Protein AF-A0A7T1T6J1-F1 (afdb_monomer)

Mean predicted aligned error: 9.93 Å

Organism: NCBI:txid2710756

Secondary structure (DSSP, 8-state):
------TT-STT--HHHHHHHHHHHHT-BHHHH---PPPGGGTTTS-GGGTTB---HHHHHHHHHHH----SS-S-HHHHHHHHHS-SSHHHHHHHHHHTHHHHHHHHHHHS----BTB-HHHHHHHHHHHHHHHTT-HHHHHHHHHHHHHHHHHHHTT--TT-THHHHHHHHHTTS--SS-GGGHHHHTTTTHHHHT----GGGTPPPPSS--HHHHHHT--TTTS-HHHHHHHHHHHHHHHHHHHHHHHHHHHHHHHHTT-TTTS-----------PPP-

Structure (mmCIF, N/CA/C/O backbone):
data_AF-A0A7T1T6J1-F1
#
_entry.id   AF-A0A7T1T6J1-F1
#
loop_
_atom_site.group_PDB
_atom_site.id
_atom_site.type_symbol
_atom_site.label_atom_id
_atom_site.label_alt_id
_atom_site.label_comp_id
_atom_site.label_asym_id
_atom_site.label_entity_id
_atom_site.label_seq_id
_atom_site.pdbx_PDB_ins_code
_atom_site.Cartn_x
_atom_site.Cartn_y
_atom_site.Cartn_z
_atom_site.occupancy
_atom_site.B_iso_or_equiv
_atom_site.auth_seq_id
_atom_site.auth_comp_id
_atom_site.auth_asym_id
_atom_site.auth_atom_id
_atom_site.pdbx_PDB_model_num
ATOM 1 N N . MET A 1 1 ? -17.433 10.218 6.967 1.00 23.78 1 MET A N 1
ATOM 2 C CA . MET A 1 1 ? -17.708 10.576 8.377 1.00 23.78 1 MET A CA 1
ATOM 3 C C . MET A 1 1 ? -16.711 9.848 9.265 1.00 23.78 1 MET A C 1
ATOM 5 O O . MET A 1 1 ? -16.940 8.699 9.617 1.00 23.78 1 MET A O 1
ATOM 9 N N . THR A 1 2 ? -15.601 10.503 9.595 1.00 25.73 2 THR A N 1
ATOM 10 C CA . THR A 1 2 ? -14.649 10.031 10.608 1.00 25.73 2 THR A CA 1
ATOM 11 C C . THR A 1 2 ? -14.775 11.015 11.759 1.00 25.73 2 THR A C 1
ATOM 13 O O . THR A 1 2 ? -14.360 12.165 11.643 1.00 25.73 2 THR A O 1
ATOM 16 N N . HIS A 1 3 ? -15.479 10.625 12.820 1.00 28.86 3 HIS A N 1
ATOM 17 C CA . HIS A 1 3 ? -15.593 11.459 14.010 1.00 28.86 3 HIS A CA 1
ATOM 18 C C . HIS A 1 3 ? -14.225 11.495 14.691 1.00 28.86 3 HIS A C 1
ATOM 20 O O . HIS A 1 3 ? -13.821 10.520 15.315 1.00 28.86 3 HIS A O 1
ATOM 26 N N . LEU A 1 4 ? -13.512 12.612 14.548 1.00 34.88 4 LEU A N 1
ATOM 27 C CA . LEU A 1 4 ? -12.306 12.899 15.316 1.00 34.88 4 LEU A CA 1
ATOM 28 C C . LEU A 1 4 ? -12.726 13.165 16.762 1.00 34.88 4 LEU A C 1
ATOM 30 O O . LEU A 1 4 ? -13.200 14.251 17.099 1.00 34.88 4 LEU A O 1
ATOM 34 N N . ILE A 1 5 ? -12.603 12.147 17.612 1.00 35.69 5 ILE A N 1
ATOM 35 C CA . ILE A 1 5 ? -12.751 12.315 19.053 1.00 35.69 5 ILE A CA 1
ATOM 36 C C . ILE A 1 5 ? -11.485 13.036 19.542 1.00 35.69 5 ILE A C 1
ATOM 38 O O . ILE A 1 5 ? -10.377 12.570 19.271 1.00 35.69 5 ILE A O 1
ATOM 42 N N . PRO A 1 6 ? -11.600 14.171 20.254 1.00 32.50 6 PRO A N 1
ATOM 43 C CA . PRO A 1 6 ? -10.434 14.844 20.801 1.00 32.50 6 PRO A CA 1
ATOM 44 C C . PRO A 1 6 ? -9.643 13.880 21.693 1.00 32.50 6 PRO A C 1
ATOM 46 O O . PRO A 1 6 ? -10.225 13.166 22.519 1.00 32.50 6 PRO A O 1
ATOM 49 N N . LYS A 1 7 ? -8.310 13.874 21.530 1.00 44.47 7 LYS A N 1
ATOM 50 C CA . LYS A 1 7 ? -7.360 13.142 22.384 1.00 44.47 7 LYS A CA 1
ATOM 51 C C . LYS A 1 7 ? -7.623 13.523 23.845 1.00 44.47 7 LYS A C 1
ATOM 53 O O . LYS A 1 7 ? -7.172 14.559 24.320 1.00 44.47 7 LYS A O 1
ATOM 58 N N . GLY A 1 8 ? -8.410 12.702 24.539 1.00 38.84 8 GLY A N 1
ATOM 59 C CA . GLY A 1 8 ? -8.913 13.011 25.879 1.00 38.84 8 GLY A CA 1
ATOM 60 C C . GLY A 1 8 ? -10.129 12.201 26.337 1.00 38.84 8 GLY A C 1
ATOM 61 O O . GLY A 1 8 ? -10.390 12.149 27.534 1.00 38.84 8 GLY A O 1
ATOM 62 N N . SER A 1 9 ? -10.846 11.510 25.445 1.00 40.88 9 SER A N 1
ATOM 63 C CA . SER A 1 9 ? -11.957 10.633 25.844 1.00 40.88 9 SER A CA 1
ATOM 64 C C . SER A 1 9 ? -12.075 9.415 24.923 1.00 40.88 9 SER A C 1
ATOM 66 O O . SER A 1 9 ? -12.965 9.340 24.081 1.00 40.88 9 SER A O 1
ATOM 68 N N . TYR A 1 10 ? -11.212 8.419 25.114 1.00 54.84 10 TYR A N 1
ATOM 69 C CA . TYR A 1 10 ? -11.271 7.113 24.439 1.00 54.84 10 TYR A CA 1
ATOM 70 C C . TYR A 1 10 ? -12.463 6.248 24.905 1.00 54.84 10 TYR A C 1
ATOM 72 O O . TYR A 1 10 ? -12.288 5.101 25.304 1.00 54.84 10 TYR A O 1
ATOM 80 N N . GLY A 1 11 ? -13.674 6.803 25.002 1.00 56.38 11 GLY A N 1
ATOM 81 C CA . GLY A 1 11 ? -14.835 6.094 25.559 1.00 56.38 11 GLY A CA 1
ATOM 82 C C . GLY A 1 11 ? -14.615 5.530 26.975 1.00 56.38 11 GLY A C 1
ATOM 83 O O . GLY A 1 11 ? -15.295 4.587 27.364 1.00 56.38 11 GLY A O 1
ATOM 84 N N . GLY A 1 12 ? -13.647 6.072 27.727 1.00 64.69 12 GLY A N 1
ATOM 85 C CA . GLY A 1 12 ? -13.222 5.564 29.037 1.00 64.69 12 GLY A CA 1
ATOM 86 C C . GLY A 1 12 ? -12.104 4.509 29.023 1.00 64.69 12 GLY A C 1
ATOM 87 O O . GLY A 1 12 ? -11.690 4.093 30.100 1.00 64.69 12 GLY A O 1
ATOM 88 N N . LEU A 1 13 ? -11.592 4.100 27.855 1.00 70.00 13 LEU A N 1
ATOM 89 C CA . LEU A 1 13 ? -10.484 3.149 27.729 1.00 70.00 13 LEU A CA 1
ATOM 90 C C . LEU A 1 13 ? -9.117 3.831 27.870 1.00 70.00 13 LEU A C 1
ATOM 92 O O . LEU A 1 13 ? -8.871 4.943 27.408 1.00 70.00 13 LEU A O 1
ATOM 96 N N . THR A 1 14 ? -8.180 3.135 28.488 1.00 80.62 14 THR A N 1
ATOM 97 C CA . THR A 1 14 ? -6.764 3.481 28.463 1.00 80.62 14 THR A CA 1
ATOM 98 C C . THR A 1 14 ? -6.150 3.127 27.110 1.00 80.62 14 THR A C 1
ATOM 100 O O . THR A 1 14 ? -6.630 2.270 26.369 1.00 80.62 14 THR A O 1
ATOM 103 N N . ALA A 1 15 ? -5.008 3.740 26.814 1.00 71.50 15 ALA A N 1
ATOM 104 C CA . ALA A 1 15 ? -4.157 3.374 25.690 1.00 71.50 15 ALA A CA 1
ATOM 105 C C . ALA A 1 15 ? -3.910 1.855 25.565 1.00 71.50 15 ALA A C 1
ATOM 107 O O . ALA A 1 15 ? -4.042 1.276 24.488 1.00 71.50 15 ALA A O 1
ATOM 108 N N . ALA A 1 16 ? -3.558 1.201 26.674 1.00 76.75 16 ALA A N 1
ATOM 109 C CA . ALA A 1 16 ? -3.285 -0.232 26.684 1.00 76.75 16 ALA A CA 1
ATOM 110 C C . ALA A 1 16 ? -4.536 -1.050 26.325 1.00 76.75 16 ALA A C 1
ATOM 112 O O . ALA A 1 16 ? -4.446 -2.013 25.566 1.00 76.75 16 ALA A O 1
ATOM 113 N N . GLU A 1 17 ? -5.707 -0.634 26.810 1.00 81.50 17 GLU A N 1
ATOM 114 C CA . GLU A 1 17 ? -6.980 -1.292 26.507 1.00 81.50 17 GLU A CA 1
ATOM 115 C C . GLU A 1 17 ? -7.396 -1.114 25.043 1.00 81.50 17 GLU A C 1
ATOM 117 O O . GLU A 1 17 ? -7.928 -2.055 24.454 1.00 81.50 17 GLU A O 1
ATOM 122 N N . LEU A 1 18 ? -7.108 0.033 24.417 1.00 79.62 18 LEU A N 1
ATOM 123 C CA . LEU A 1 18 ? -7.326 0.222 22.976 1.00 79.62 18 LEU A CA 1
ATOM 124 C C . LEU A 1 18 ? -6.468 -0.729 22.148 1.00 79.62 18 LEU A C 1
ATOM 126 O O . LEU A 1 18 ? -6.980 -1.393 21.248 1.00 79.62 18 LEU A O 1
ATOM 130 N N . VAL A 1 19 ? -5.174 -0.822 22.469 1.00 78.44 19 VAL A N 1
ATOM 131 C CA . VAL A 1 19 ? -4.247 -1.728 21.776 1.00 78.44 19 VAL A CA 1
ATOM 132 C C . VAL A 1 19 ? -4.702 -3.174 21.926 1.00 78.44 19 VAL A C 1
ATOM 134 O O . VAL A 1 19 ? -4.716 -3.913 20.943 1.00 78.44 19 VAL A O 1
ATOM 137 N N . GLU A 1 20 ? -5.091 -3.578 23.133 1.00 83.12 20 GLU A N 1
ATOM 138 C CA . GLU A 1 20 ? -5.518 -4.950 23.394 1.00 83.12 20 GLU A CA 1
ATOM 139 C C . GLU A 1 20 ? -6.848 -5.280 22.710 1.00 83.12 20 GLU A C 1
ATOM 141 O O . GLU A 1 20 ? -6.986 -6.335 22.093 1.00 83.12 20 GLU A O 1
ATOM 146 N N . THR A 1 21 ? -7.795 -4.344 22.717 1.00 83.62 21 THR A N 1
ATOM 147 C CA . THR A 1 21 ? -9.060 -4.489 21.986 1.00 83.62 21 THR A CA 1
ATOM 148 C C . THR A 1 21 ? -8.810 -4.591 20.481 1.00 83.62 21 THR A C 1
ATOM 150 O O . THR A 1 21 ? -9.382 -5.452 19.816 1.00 83.62 21 THR A O 1
ATOM 153 N N . ALA A 1 22 ? -7.920 -3.767 19.924 1.00 83.81 22 ALA A N 1
ATOM 154 C CA . ALA A 1 22 ? -7.584 -3.816 18.504 1.00 83.81 22 ALA A CA 1
ATOM 155 C C . ALA A 1 22 ? -6.933 -5.146 18.099 1.00 83.81 22 ALA A C 1
ATOM 157 O O . ALA A 1 22 ? -7.282 -5.689 17.056 1.00 83.81 22 ALA A O 1
ATOM 158 N N . LYS A 1 23 ? -6.067 -5.731 18.940 1.00 86.25 23 LYS A N 1
ATOM 159 C CA . LYS A 1 23 ? -5.484 -7.062 18.683 1.00 86.25 23 LYS A CA 1
ATOM 160 C C . LYS A 1 23 ? -6.542 -8.156 18.543 1.00 86.25 23 LYS A C 1
ATOM 162 O O . LYS A 1 23 ? -6.369 -9.061 17.732 1.00 86.25 23 LYS A O 1
ATOM 167 N N . GLN A 1 24 ? -7.628 -8.084 19.314 1.00 86.50 24 GLN A N 1
ATOM 168 C CA . GLN A 1 24 ? -8.735 -9.037 19.183 1.00 86.50 24 GLN A CA 1
ATOM 169 C C . GLN A 1 24 ? -9.407 -8.908 17.813 1.00 86.50 24 GLN A C 1
ATOM 171 O O . GLN A 1 24 ? -9.729 -9.912 17.181 1.00 86.50 24 GLN A O 1
ATOM 176 N N . TRP A 1 25 ? -9.565 -7.674 17.333 1.00 90.00 25 TRP A N 1
ATOM 177 C CA . TRP A 1 25 ? -10.162 -7.386 16.033 1.00 90.00 25 TRP A CA 1
ATOM 178 C C . TRP A 1 25 ? -9.231 -7.616 14.844 1.00 90.00 25 TRP A C 1
ATOM 180 O O . TRP A 1 25 ? -9.719 -7.839 13.744 1.00 90.00 25 TRP A O 1
ATOM 190 N N . ASP A 1 26 ? -7.914 -7.633 15.033 1.00 89.44 26 ASP A N 1
ATOM 191 C CA . ASP A 1 26 ? -6.975 -7.988 13.962 1.00 89.44 26 ASP A CA 1
ATOM 192 C C . ASP A 1 26 ? -7.185 -9.437 13.466 1.00 89.44 26 ASP A C 1
ATOM 194 O O . ASP A 1 26 ? -6.884 -9.766 12.321 1.00 89.44 26 ASP A O 1
ATOM 198 N N . LEU A 1 27 ? -7.734 -10.311 14.317 1.00 90.25 27 LEU A N 1
ATOM 199 C CA . LEU A 1 27 ? -8.061 -11.696 13.966 1.00 90.25 27 LEU A CA 1
ATOM 200 C C . LEU A 1 27 ? -9.428 -11.852 13.286 1.00 90.25 27 LEU A C 1
ATOM 202 O O . LEU A 1 27 ? -9.730 -12.939 12.796 1.00 90.25 27 LEU A O 1
ATOM 206 N N . TYR A 1 28 ? -10.245 -10.797 13.248 1.00 93.62 28 TYR A N 1
ATOM 207 C CA . TYR A 1 28 ? -11.563 -10.841 12.626 1.00 93.62 28 TYR A CA 1
ATOM 208 C C . TYR A 1 28 ? -11.434 -10.962 11.101 1.00 93.62 28 TYR A C 1
ATOM 210 O O . TYR A 1 28 ? -10.936 -10.057 10.426 1.00 93.62 28 TYR A O 1
ATOM 218 N N . ASP A 1 29 ? -11.913 -12.084 10.557 1.00 94.62 29 ASP A N 1
ATOM 219 C CA . ASP A 1 29 ? -11.951 -12.372 9.119 1.00 94.62 29 ASP A CA 1
ATOM 220 C C . ASP A 1 29 ? -13.405 -12.327 8.631 1.00 94.62 29 ASP A C 1
ATOM 222 O O . ASP A 1 29 ? -14.194 -13.251 8.857 1.00 94.62 29 ASP A O 1
ATOM 226 N N . ALA A 1 30 ? -13.761 -11.258 7.914 1.00 93.31 30 ALA A N 1
ATOM 227 C CA . ALA A 1 30 ? -15.120 -11.057 7.415 1.00 93.31 30 ALA A CA 1
ATOM 228 C C . ALA A 1 30 ? -15.569 -12.156 6.431 1.00 93.31 30 ALA A C 1
ATOM 230 O O . ALA A 1 30 ? -16.770 -12.378 6.274 1.00 93.31 30 ALA A O 1
ATOM 231 N N . SER A 1 31 ? -14.628 -12.867 5.793 1.00 92.50 31 SER A N 1
ATOM 232 C CA . SER A 1 31 ? -14.943 -13.979 4.884 1.00 92.50 31 SER A CA 1
ATOM 233 C C . SER A 1 31 ? -15.355 -15.262 5.611 1.00 92.50 31 SER A C 1
ATOM 235 O O . SER A 1 31 ? -16.019 -16.111 5.019 1.00 92.50 31 SER A O 1
ATOM 237 N N . VAL A 1 32 ? -14.988 -15.395 6.889 1.00 94.25 32 VAL A N 1
ATOM 238 C CA . VAL A 1 32 ? -15.303 -16.560 7.730 1.00 94.25 32 VAL A CA 1
ATOM 239 C C . VAL A 1 32 ? -16.453 -16.246 8.679 1.00 94.25 32 VAL A C 1
ATOM 241 O O . VAL A 1 32 ? -17.371 -17.047 8.840 1.00 94.25 32 VAL A O 1
ATOM 244 N N . GLU A 1 33 ? -16.411 -15.075 9.308 1.00 94.19 33 GLU A N 1
ATOM 245 C CA . GLU A 1 33 ? -17.335 -14.693 10.378 1.00 94.19 33 GLU A CA 1
ATOM 246 C C . GLU A 1 33 ? -18.556 -13.900 9.894 1.00 94.19 33 GLU A C 1
ATOM 248 O O . GLU A 1 33 ? -19.458 -13.619 10.689 1.00 94.19 33 GLU A O 1
ATOM 253 N N . GLY A 1 34 ? -18.590 -13.535 8.609 1.00 91.88 34 GLY A N 1
ATOM 254 C CA . GLY A 1 34 ? -19.588 -12.636 8.041 1.00 91.88 34 GLY A CA 1
ATOM 255 C C . GLY A 1 34 ? -19.338 -11.173 8.408 1.00 91.88 34 GLY A C 1
ATOM 256 O O . GLY A 1 34 ? -18.492 -10.847 9.245 1.00 91.88 34 GLY A O 1
ATOM 257 N N . TRP A 1 35 ? -20.074 -10.269 7.759 1.00 92.06 35 TRP A N 1
ATOM 258 C CA . TRP A 1 35 ? -19.913 -8.829 7.957 1.00 92.06 35 TRP A CA 1
ATOM 259 C C . TRP A 1 35 ? -20.312 -8.392 9.373 1.00 92.06 35 TRP A C 1
ATOM 261 O O . TRP A 1 35 ? -21.345 -8.803 9.905 1.00 92.06 35 TRP A O 1
ATOM 271 N N . ARG A 1 36 ? -19.497 -7.514 9.960 1.00 91.56 36 ARG A N 1
ATOM 272 C CA . ARG A 1 36 ? -19.756 -6.827 11.224 1.00 91.56 36 ARG A CA 1
ATOM 273 C C . ARG A 1 36 ? -19.385 -5.359 11.094 1.00 91.56 36 ARG A C 1
ATOM 275 O O . ARG A 1 36 ? -18.384 -5.013 10.459 1.00 91.56 36 ARG A O 1
ATOM 282 N N . ALA A 1 37 ? -20.170 -4.515 11.756 1.00 89.69 37 ALA A N 1
ATOM 283 C CA . ALA A 1 37 ? -19.839 -3.110 11.910 1.00 89.69 37 ALA A CA 1
ATOM 284 C C . ALA A 1 37 ? -18.517 -2.964 12.679 1.00 89.69 37 ALA A C 1
ATOM 286 O O . ALA A 1 37 ? -18.298 -3.627 13.697 1.00 89.69 37 ALA A O 1
ATOM 287 N N . ARG A 1 38 ? -17.648 -2.086 12.180 1.00 90.56 38 ARG A N 1
ATOM 288 C CA . ARG A 1 38 ? -16.373 -1.760 12.813 1.00 90.56 38 ARG A CA 1
ATOM 289 C C . ARG A 1 38 ? -16.603 -0.966 14.105 1.00 90.56 38 ARG A C 1
ATOM 291 O O . ARG A 1 38 ? -17.333 0.025 14.066 1.00 90.56 38 ARG A O 1
ATOM 298 N N . PRO A 1 39 ? -15.979 -1.340 15.235 1.00 87.19 39 PRO A N 1
ATOM 299 C CA . PRO A 1 39 ? -15.997 -0.534 16.446 1.00 87.19 39 PRO A CA 1
ATOM 300 C C . PRO A 1 39 ? -15.396 0.854 16.185 1.00 87.19 39 PRO A C 1
ATOM 302 O O . PRO A 1 39 ? -14.334 0.929 15.563 1.00 87.19 39 PRO A O 1
ATOM 305 N N . PRO A 1 40 ? -15.994 1.941 16.706 1.00 81.00 40 PRO A N 1
ATOM 306 C CA . PRO A 1 40 ? -15.457 3.292 16.533 1.00 81.00 40 PRO A CA 1
ATOM 307 C C . PRO A 1 40 ? -14.004 3.440 17.002 1.00 81.00 40 PRO A C 1
ATOM 309 O O . PRO A 1 40 ? -13.227 4.153 16.388 1.00 81.00 40 PRO A O 1
ATOM 312 N N . SER A 1 41 ? -13.608 2.705 18.044 1.00 81.94 41 SER A N 1
ATOM 313 C CA . SER A 1 41 ? -12.255 2.746 18.604 1.00 81.94 41 SER A CA 1
ATOM 314 C C . SER A 1 41 ? -11.195 2.014 17.772 1.00 81.94 41 SER A C 1
ATOM 316 O O . SER A 1 41 ? -10.021 2.063 18.126 1.00 81.94 41 SER A O 1
ATOM 318 N N . TYR A 1 42 ? -11.573 1.281 16.717 1.00 85.44 42 TYR A N 1
ATOM 319 C CA . TYR A 1 42 ? -10.611 0.519 15.909 1.00 85.44 42 TYR A CA 1
ATOM 320 C C . TYR A 1 42 ? -9.643 1.452 15.175 1.00 85.44 42 TYR A C 1
ATOM 322 O O . TYR A 1 42 ? -8.434 1.233 15.192 1.00 85.44 42 TYR A O 1
ATOM 330 N N . THR A 1 43 ? -10.174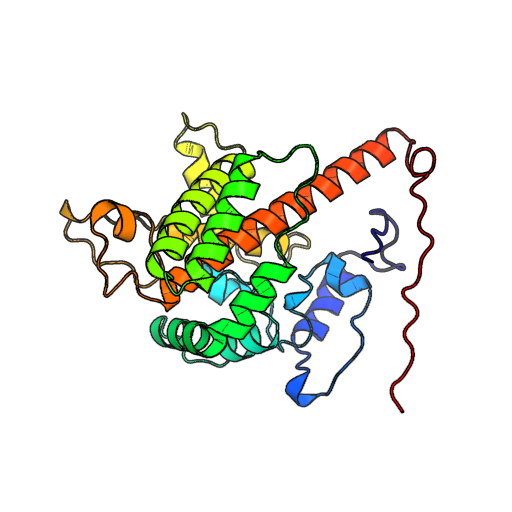 2.523 14.587 1.00 85.12 43 THR A N 1
ATOM 331 C CA . THR A 1 43 ? -9.422 3.458 13.739 1.00 85.12 43 THR A CA 1
ATOM 332 C C . THR A 1 43 ? -8.505 4.391 14.518 1.00 85.12 43 THR A C 1
ATOM 334 O O . THR A 1 43 ? -7.656 5.047 13.936 1.00 85.12 43 THR A O 1
ATOM 337 N N . GLU A 1 44 ? -8.629 4.407 15.845 1.00 80.56 44 GLU A N 1
ATOM 338 C CA . GLU A 1 44 ? -7.706 5.116 16.736 1.00 80.56 44 GLU A CA 1
ATOM 339 C C . GLU A 1 44 ? -6.298 4.501 16.719 1.00 80.56 44 GLU A C 1
ATOM 341 O O . GLU A 1 44 ? -5.322 5.150 17.089 1.00 80.56 44 GLU A O 1
ATOM 346 N N . VAL A 1 45 ? -6.187 3.215 16.360 1.00 82.75 45 VAL A N 1
ATOM 347 C CA . VAL A 1 45 ? -4.925 2.460 16.433 1.00 82.75 45 VAL A CA 1
ATOM 348 C C . VAL A 1 45 ? -4.684 1.535 15.233 1.00 82.75 45 VAL A C 1
ATOM 350 O O . VAL A 1 45 ? -3.745 0.730 15.260 1.00 82.75 45 VAL A O 1
ATOM 353 N N . ARG A 1 46 ? -5.533 1.585 14.200 1.00 88.81 46 ARG A N 1
ATOM 354 C CA . ARG A 1 46 ? -5.485 0.735 12.996 1.00 88.81 46 ARG A CA 1
ATOM 355 C C . ARG A 1 46 ? -5.994 1.506 11.781 1.00 88.81 46 ARG A C 1
ATOM 357 O O . ARG A 1 46 ? -6.835 2.383 11.923 1.00 88.81 46 ARG A O 1
ATOM 364 N N . TYR A 1 47 ? -5.541 1.124 10.589 1.00 91.88 47 TYR A N 1
ATOM 365 C CA . TYR A 1 47 ? -6.086 1.677 9.351 1.00 91.88 47 TYR A CA 1
ATOM 366 C C . TYR A 1 47 ? -7.411 1.020 8.967 1.00 91.88 47 TYR A C 1
ATOM 368 O O . TYR A 1 47 ? -7.631 -0.172 9.196 1.00 91.88 47 TYR A O 1
ATOM 376 N N . ASP A 1 48 ? -8.278 1.799 8.327 1.00 91.31 48 ASP A N 1
ATOM 377 C CA . ASP A 1 48 ? -9.613 1.384 7.899 1.00 91.31 48 ASP A CA 1
ATOM 378 C C . ASP A 1 48 ? -9.604 0.117 7.042 1.00 91.31 48 ASP A C 1
ATOM 380 O O . ASP A 1 48 ? -10.410 -0.790 7.265 1.00 91.31 48 ASP A O 1
ATOM 384 N N . ASN A 1 49 ? -8.662 0.036 6.102 1.00 95.38 49 ASN A N 1
ATOM 385 C CA . ASN A 1 49 ? -8.536 -1.061 5.149 1.00 95.38 49 ASN A CA 1
ATOM 386 C C . ASN A 1 49 ? -8.090 -2.387 5.789 1.00 95.38 49 ASN A C 1
ATOM 388 O O . ASN A 1 49 ? -8.117 -3.419 5.123 1.00 95.38 49 ASN A O 1
ATOM 392 N N . TRP A 1 50 ? -7.693 -2.393 7.063 1.00 95.88 50 TRP A N 1
ATOM 393 C CA . TRP A 1 50 ? -7.306 -3.615 7.775 1.00 95.88 50 TRP A CA 1
ATOM 394 C C . TRP A 1 50 ? -8.508 -4.361 8.356 1.00 95.88 50 TRP A C 1
ATOM 396 O O . TRP A 1 50 ? -8.426 -5.567 8.610 1.00 95.88 50 TRP A O 1
ATOM 406 N N . TRP A 1 51 ? -9.637 -3.671 8.537 1.00 95.50 51 TRP A N 1
ATOM 407 C CA . TRP A 1 51 ? -10.834 -4.239 9.143 1.00 95.50 51 TRP A CA 1
ATOM 408 C C . TRP A 1 51 ? -11.372 -5.434 8.343 1.00 95.50 51 TRP A C 1
ATOM 410 O O . TRP A 1 51 ? -11.668 -5.326 7.154 1.00 95.50 51 TRP A O 1
ATOM 420 N N . GLY A 1 52 ? -11.532 -6.583 9.005 1.00 95.81 52 GLY A N 1
ATOM 421 C CA . GLY A 1 52 ? -12.070 -7.798 8.382 1.00 95.81 52 GLY A CA 1
ATOM 422 C C . GLY A 1 52 ? -11.072 -8.574 7.514 1.00 95.81 52 GLY A C 1
ATOM 423 O O . GLY A 1 52 ? -11.467 -9.537 6.848 1.00 95.81 52 GLY A O 1
ATOM 424 N N . SER A 1 53 ? -9.794 -8.179 7.502 1.00 96.69 53 SER A N 1
ATOM 425 C CA . SER A 1 53 ? -8.736 -8.894 6.775 1.00 96.69 53 SER A CA 1
ATOM 426 C C . SER A 1 53 ? -8.323 -10.208 7.451 1.00 96.69 53 SER A C 1
ATOM 428 O O . SER A 1 53 ? -7.799 -11.098 6.783 1.00 96.69 53 SER A O 1
ATOM 430 N N . GLY A 1 54 ? -8.554 -10.357 8.758 1.00 95.81 54 GLY A N 1
ATOM 431 C CA . GLY A 1 54 ? -7.997 -11.455 9.551 1.00 95.81 54 GLY A CA 1
ATOM 432 C C . GLY A 1 54 ? -6.465 -11.435 9.617 1.00 95.81 54 GLY A C 1
ATOM 433 O O . GLY A 1 54 ? -5.848 -12.485 9.807 1.00 95.81 54 GLY A O 1
ATOM 434 N N . ALA A 1 55 ? -5.844 -10.273 9.386 1.00 95.12 55 ALA A N 1
ATOM 435 C CA . ALA A 1 55 ? -4.402 -10.087 9.405 1.00 95.12 55 ALA A CA 1
ATOM 436 C C . ALA A 1 55 ? -3.950 -9.365 10.678 1.00 95.12 55 ALA A C 1
ATOM 438 O O . ALA A 1 55 ? -4.373 -8.252 10.984 1.00 95.12 55 ALA A O 1
ATOM 439 N N . THR A 1 56 ? -3.003 -9.977 11.385 1.00 93.12 56 THR A N 1
ATOM 440 C CA . THR A 1 56 ? -2.354 -9.351 12.541 1.00 93.12 56 THR A CA 1
ATOM 441 C C . THR A 1 56 ? -1.456 -8.194 12.120 1.00 93.12 56 THR A C 1
ATOM 443 O O . THR A 1 56 ? -0.824 -8.237 11.062 1.00 93.12 56 THR A O 1
ATOM 446 N N . LEU A 1 57 ? -1.286 -7.206 13.004 1.00 90.38 57 LEU A N 1
ATOM 447 C CA . LEU A 1 57 ? -0.315 -6.125 12.803 1.00 90.38 57 LEU A CA 1
ATOM 448 C C . LEU A 1 57 ? 1.093 -6.650 12.469 1.00 90.38 57 LEU A C 1
ATOM 450 O O . LEU A 1 57 ? 1.777 -6.082 11.623 1.00 90.38 57 LEU A O 1
ATOM 454 N N . ARG A 1 58 ? 1.516 -7.763 13.086 1.00 89.75 58 ARG A N 1
ATOM 455 C CA . ARG A 1 58 ? 2.815 -8.393 12.804 1.00 89.75 58 ARG A CA 1
ATOM 456 C C . ARG A 1 58 ? 2.910 -8.877 11.354 1.00 89.75 58 ARG A C 1
ATOM 458 O O . ARG A 1 58 ? 3.934 -8.660 10.714 1.00 89.75 58 ARG A O 1
ATOM 465 N N . GLN A 1 59 ? 1.856 -9.504 10.832 1.00 94.94 59 GLN A N 1
ATOM 466 C CA . GLN A 1 59 ? 1.808 -9.967 9.440 1.00 94.94 59 GLN A CA 1
ATOM 467 C C . GLN A 1 59 ? 1.797 -8.792 8.459 1.00 94.94 59 GLN A C 1
ATOM 469 O O . GLN A 1 59 ? 2.562 -8.793 7.499 1.00 94.94 59 GLN A O 1
ATOM 474 N N . LEU A 1 60 ? 0.984 -7.767 8.727 1.00 95.56 60 LEU A N 1
ATOM 475 C CA . LEU A 1 60 ? 0.912 -6.560 7.898 1.00 95.56 60 LEU A CA 1
ATOM 476 C C . LEU A 1 60 ? 2.246 -5.811 7.875 1.00 95.56 60 LEU A C 1
ATOM 478 O O . LEU A 1 60 ? 2.722 -5.398 6.820 1.00 95.56 60 LEU A O 1
ATOM 482 N N . HIS A 1 61 ? 2.897 -5.699 9.029 1.00 91.50 61 HIS A N 1
ATOM 483 C CA . HIS A 1 61 ? 4.225 -5.121 9.097 1.00 91.50 61 HIS A CA 1
ATOM 484 C C . HIS A 1 61 ? 5.272 -5.969 8.357 1.00 91.50 61 HIS A C 1
ATOM 486 O O . HIS A 1 61 ? 6.135 -5.399 7.698 1.00 91.50 61 HIS A O 1
ATOM 492 N N . GLY A 1 62 ? 5.197 -7.303 8.420 1.00 93.44 62 GLY A N 1
ATOM 493 C CA . GLY A 1 62 ? 6.064 -8.192 7.634 1.00 93.44 62 GLY A CA 1
ATOM 494 C C . GLY A 1 62 ? 5.928 -7.952 6.126 1.00 93.44 62 GLY A C 1
ATOM 495 O O . GLY A 1 62 ? 6.931 -7.782 5.438 1.00 93.44 62 GLY A O 1
ATOM 496 N N . LEU A 1 63 ? 4.697 -7.801 5.617 1.00 97.44 63 LEU A N 1
ATOM 497 C CA . LEU A 1 63 ? 4.461 -7.430 4.212 1.00 97.44 63 LEU A CA 1
ATOM 498 C C . LEU A 1 63 ? 5.154 -6.110 3.841 1.00 97.44 63 LEU A C 1
ATOM 500 O O . LEU A 1 63 ? 5.824 -6.020 2.810 1.00 97.44 63 LEU A O 1
ATOM 504 N N . ALA A 1 64 ? 5.038 -5.098 4.698 1.00 95.44 64 ALA A N 1
ATOM 505 C CA . ALA A 1 64 ? 5.658 -3.801 4.464 1.00 95.44 64 ALA A CA 1
ATOM 506 C C . ALA A 1 64 ? 7.189 -3.844 4.565 1.00 95.44 64 ALA A C 1
ATOM 508 O O . ALA A 1 64 ? 7.880 -3.258 3.732 1.00 95.44 64 ALA A O 1
ATOM 509 N N . LYS A 1 65 ? 7.733 -4.533 5.572 1.00 91.44 65 LYS A N 1
ATOM 510 C CA . LYS A 1 65 ? 9.168 -4.541 5.880 1.00 91.44 65 LYS A CA 1
ATOM 511 C C . LYS A 1 65 ? 9.964 -5.463 4.979 1.00 91.44 65 LYS A C 1
ATOM 513 O O . LYS A 1 65 ? 11.034 -5.070 4.530 1.00 91.44 65 LYS A O 1
ATOM 518 N N . ASP A 1 66 ? 9.470 -6.670 4.748 1.00 94.19 66 ASP A N 1
ATOM 519 C CA . ASP A 1 66 ? 10.250 -7.725 4.104 1.00 94.19 66 ASP A CA 1
ATOM 520 C C . ASP A 1 66 ? 9.976 -7.771 2.594 1.00 94.19 66 ASP A C 1
ATOM 522 O O . ASP A 1 66 ? 10.856 -8.119 1.808 1.00 94.19 66 ASP A O 1
ATOM 526 N N . HIS A 1 67 ? 8.783 -7.342 2.167 1.00 97.12 67 HIS A N 1
ATOM 527 C CA . HIS A 1 67 ? 8.401 -7.304 0.752 1.00 97.12 67 HIS A CA 1
ATOM 528 C C . HIS A 1 67 ? 8.239 -5.894 0.181 1.00 97.12 67 HIS A C 1
ATOM 530 O O . HIS A 1 67 ? 8.032 -5.758 -1.022 1.00 97.12 67 HIS A O 1
ATOM 536 N N . GLY A 1 68 ? 8.314 -4.844 1.002 1.00 96.19 68 GLY A N 1
ATOM 537 C CA . GLY A 1 68 ? 8.103 -3.474 0.529 1.00 96.19 68 GLY A CA 1
ATOM 538 C C . GLY A 1 68 ? 6.672 -3.206 0.063 1.00 96.19 68 GLY A C 1
ATOM 539 O O . GLY A 1 68 ? 6.463 -2.278 -0.711 1.00 96.19 68 GLY A O 1
ATOM 540 N N . ILE A 1 69 ? 5.696 -4.017 0.488 1.00 98.50 69 ILE A N 1
ATOM 541 C CA . ILE A 1 69 ? 4.299 -3.896 0.059 1.00 98.50 69 ILE A CA 1
ATOM 542 C C . ILE A 1 69 ? 3.575 -2.922 0.998 1.00 98.50 69 ILE A C 1
ATOM 544 O O . ILE A 1 69 ? 3.464 -3.207 2.191 1.00 98.50 69 ILE A O 1
ATOM 548 N N . PRO A 1 70 ? 3.055 -1.788 0.498 1.00 97.38 70 PRO A N 1
ATOM 549 C CA . PRO A 1 70 ? 2.221 -0.894 1.290 1.00 97.38 70 PRO A CA 1
ATOM 550 C C . PRO A 1 70 ? 0.977 -1.626 1.782 1.00 97.38 70 PRO A C 1
ATOM 552 O O . PRO A 1 70 ? 0.334 -2.343 1.018 1.00 97.38 70 PRO A O 1
ATOM 555 N N . VAL A 1 71 ? 0.658 -1.444 3.060 1.00 97.44 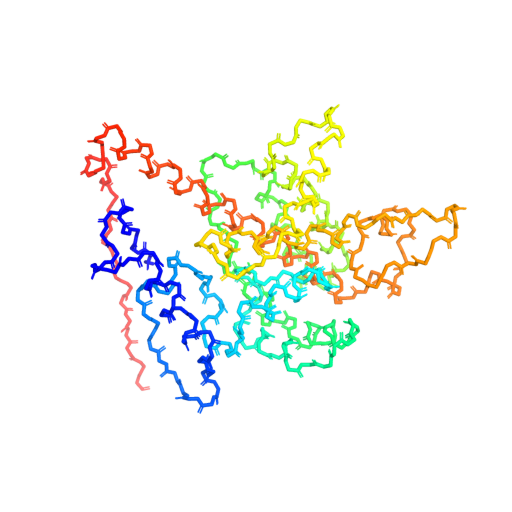71 VAL A N 1
ATOM 556 C CA . VAL A 1 71 ? -0.539 -2.027 3.683 1.00 97.44 71 VAL A CA 1
ATOM 557 C C . VAL A 1 71 ? -1.442 -0.977 4.317 1.00 97.44 71 VAL A C 1
ATOM 559 O O . VAL A 1 71 ? -2.587 -1.285 4.618 1.00 97.44 71 VAL A O 1
ATOM 562 N N . ALA A 1 72 ? -0.958 0.242 4.553 1.00 94.12 72 ALA A N 1
ATOM 563 C CA . ALA A 1 72 ? -1.761 1.332 5.098 1.00 94.12 72 ALA A CA 1
ATOM 564 C C . ALA A 1 72 ? -2.621 1.960 3.991 1.00 94.12 72 ALA A C 1
ATOM 566 O O . ALA A 1 72 ? -2.090 2.255 2.917 1.00 94.12 72 ALA A O 1
ATOM 567 N N . TRP A 1 73 ? -3.912 2.188 4.258 1.00 94.88 73 TRP A N 1
ATOM 568 C CA . TRP A 1 73 ? -4.921 2.763 3.342 1.00 94.88 73 TRP A CA 1
ATOM 569 C C . TRP A 1 73 ? -5.276 1.879 2.136 1.00 94.88 73 TRP A C 1
ATOM 571 O O . TRP A 1 73 ? -6.443 1.649 1.839 1.00 94.88 73 TRP A O 1
ATOM 581 N N . VAL A 1 74 ? -4.272 1.299 1.489 1.00 96.94 74 VAL A N 1
ATOM 582 C CA . VAL A 1 74 ? -4.374 0.323 0.404 1.00 96.94 74 VAL A CA 1
ATOM 583 C C . VAL A 1 74 ? -3.446 -0.859 0.706 1.00 96.94 74 VAL A C 1
ATOM 585 O O . VAL A 1 74 ? -2.442 -0.676 1.399 1.00 96.94 74 VAL A O 1
ATOM 588 N N . PRO A 1 75 ? -3.727 -2.074 0.205 1.00 98.31 75 PRO A N 1
ATOM 589 C CA . PRO A 1 75 ? -4.870 -2.497 -0.611 1.00 98.31 75 PRO A CA 1
ATOM 590 C C . PRO A 1 75 ? -6.107 -2.807 0.268 1.00 98.31 75 PRO A C 1
ATOM 592 O O . PRO A 1 75 ? -6.012 -2.695 1.494 1.00 98.31 75 PRO A O 1
ATOM 595 N N . PRO A 1 76 ? -7.269 -3.196 -0.297 1.00 98.06 76 PRO A N 1
ATOM 596 C CA . PRO A 1 76 ? -8.441 -3.525 0.517 1.00 98.06 76 PRO A CA 1
ATOM 597 C C . PRO A 1 76 ? -8.239 -4.795 1.363 1.00 98.06 76 PRO A C 1
ATOM 599 O O . PRO A 1 76 ? -7.356 -5.619 1.105 1.00 98.06 76 PRO A O 1
ATOM 602 N N . ALA A 1 77 ? -9.080 -4.957 2.390 1.00 97.75 77 ALA A N 1
ATOM 603 C CA . ALA A 1 77 ? -8.947 -5.992 3.420 1.00 97.75 77 ALA A CA 1
ATOM 604 C C . ALA A 1 77 ? -8.885 -7.427 2.872 1.00 97.75 77 ALA A C 1
ATOM 606 O O . ALA A 1 77 ? -8.196 -8.287 3.424 1.00 97.75 77 ALA A O 1
ATOM 607 N N . ASP A 1 78 ? -9.606 -7.709 1.789 1.00 98.00 78 ASP A N 1
ATOM 608 C CA . ASP A 1 78 ? -9.594 -9.012 1.131 1.00 98.00 78 ASP A CA 1
ATOM 609 C C . ASP A 1 78 ? -8.265 -9.315 0.438 1.00 98.00 78 ASP A C 1
ATOM 611 O O . ASP A 1 78 ? -7.761 -10.432 0.550 1.00 98.00 78 ASP A O 1
ATOM 615 N N . VAL A 1 79 ? -7.651 -8.314 -0.187 1.00 98.69 79 VAL A N 1
ATOM 616 C CA . VAL A 1 79 ? -6.315 -8.430 -0.779 1.00 98.69 79 VAL A CA 1
ATOM 617 C C . VAL A 1 79 ? -5.252 -8.580 0.309 1.00 98.69 79 VAL A C 1
ATOM 619 O O . VAL A 1 79 ? -4.367 -9.423 0.177 1.00 98.69 79 VAL A O 1
ATOM 622 N N . LEU A 1 80 ? -5.356 -7.846 1.423 1.00 98.62 80 LEU A N 1
ATOM 623 C CA . LEU A 1 80 ? -4.472 -8.042 2.582 1.00 98.62 80 LEU A CA 1
ATOM 624 C C . LEU A 1 80 ? -4.538 -9.479 3.112 1.00 98.62 80 LEU A C 1
ATOM 626 O O . LEU A 1 80 ? -3.507 -10.101 3.371 1.00 98.62 80 LEU A O 1
ATOM 630 N N . ARG A 1 81 ? -5.745 -10.039 3.209 1.00 98.31 81 ARG A N 1
ATOM 631 C CA . ARG A 1 81 ? -5.952 -11.435 3.603 1.00 98.31 81 ARG A CA 1
ATOM 632 C C . ARG A 1 81 ? -5.297 -12.415 2.630 1.00 98.31 81 ARG A C 1
ATOM 634 O O . ARG A 1 81 ? -4.651 -13.367 3.068 1.00 98.31 81 ARG A O 1
ATOM 641 N N . GLU A 1 82 ? -5.466 -12.205 1.326 1.00 98.62 82 GLU A N 1
ATOM 642 C CA . GLU A 1 82 ? -4.832 -13.022 0.282 1.00 98.62 82 GLU A CA 1
ATOM 643 C C . GLU A 1 82 ? -3.301 -12.949 0.373 1.00 98.62 82 GLU A C 1
ATOM 645 O O . GLU A 1 82 ? -2.637 -13.986 0.350 1.00 98.62 82 GLU A O 1
ATOM 650 N N . LEU A 1 83 ? -2.738 -11.753 0.573 1.00 98.62 83 LEU A N 1
ATOM 651 C CA . LEU A 1 83 ? -1.297 -11.539 0.736 1.00 98.62 83 LEU A CA 1
ATOM 652 C C . LEU A 1 83 ? -0.737 -12.270 1.956 1.00 98.62 83 LEU A C 1
ATOM 654 O O . LEU A 1 83 ? 0.317 -12.898 1.861 1.00 98.62 83 LEU A O 1
ATOM 658 N N . VAL A 1 84 ? -1.432 -12.224 3.092 1.00 97.75 84 VAL A N 1
ATOM 659 C CA . VAL A 1 84 ? -1.001 -12.908 4.320 1.00 97.75 84 VAL A CA 1
ATOM 660 C C . VAL A 1 84 ? -1.092 -14.432 4.194 1.00 97.75 84 VAL A C 1
ATOM 662 O O . VAL A 1 84 ? -0.255 -15.133 4.759 1.00 97.75 84 VAL A O 1
ATOM 665 N N . LYS A 1 85 ? -2.073 -14.957 3.448 1.00 97.44 85 LYS A N 1
ATOM 666 C CA . LYS A 1 85 ? -2.253 -16.406 3.222 1.00 97.44 85 LYS A CA 1
ATOM 667 C C . LYS A 1 85 ? -1.349 -16.969 2.120 1.00 97.44 85 LYS A C 1
ATOM 669 O O . LYS A 1 85 ? -1.120 -18.176 2.094 1.00 97.44 85 LYS A O 1
ATOM 674 N N . ALA A 1 86 ? -0.875 -16.129 1.203 1.00 98.00 86 ALA A N 1
ATOM 675 C CA . ALA A 1 86 ? 0.031 -16.540 0.138 1.00 98.00 86 ALA A CA 1
ATOM 676 C C . ALA A 1 86 ? 1.376 -17.033 0.688 1.00 98.00 86 ALA A C 1
ATOM 678 O O . ALA A 1 86 ? 1.797 -16.634 1.775 1.00 98.00 86 ALA A O 1
ATOM 679 N N . ASP A 1 87 ? 2.073 -17.842 -0.112 1.00 96.75 87 ASP A N 1
ATOM 680 C CA . ASP A 1 87 ? 3.449 -18.263 0.162 1.00 96.75 87 ASP A CA 1
ATOM 681 C C . ASP A 1 87 ? 4.354 -17.059 0.488 1.00 96.75 87 ASP A C 1
ATOM 683 O O . ASP A 1 87 ? 4.100 -15.933 0.045 1.00 96.75 87 ASP A O 1
ATOM 687 N N . ASP A 1 88 ? 5.372 -17.288 1.316 1.00 95.19 88 ASP A N 1
ATOM 688 C CA . ASP A 1 88 ? 6.263 -16.234 1.809 1.00 95.19 88 ASP A CA 1
ATOM 689 C C . ASP A 1 88 ? 7.228 -15.722 0.729 1.00 95.19 88 ASP A C 1
ATOM 691 O O . ASP A 1 88 ? 7.760 -14.623 0.839 1.00 95.19 88 ASP A O 1
ATOM 695 N N . ALA A 1 89 ? 7.432 -16.461 -0.366 1.00 97.19 89 ALA A N 1
ATOM 696 C CA . ALA A 1 89 ? 8.253 -15.984 -1.469 1.00 97.19 89 ALA A CA 1
ATOM 697 C C . ALA A 1 89 ? 7.697 -14.673 -2.050 1.00 97.19 89 ALA A C 1
ATOM 699 O O . ALA A 1 89 ? 6.521 -14.581 -2.416 1.00 97.19 89 ALA A O 1
ATOM 700 N N . HIS A 1 90 ? 8.567 -13.677 -2.251 1.00 97.25 90 HIS A N 1
ATOM 701 C CA . HIS A 1 90 ? 8.161 -12.355 -2.737 1.00 97.25 90 HIS A CA 1
ATOM 702 C C . HIS A 1 90 ? 7.357 -12.422 -4.050 1.00 97.25 90 HIS A C 1
ATOM 704 O O . HIS A 1 90 ? 6.336 -11.754 -4.217 1.00 97.25 90 HIS A O 1
ATOM 710 N N . ARG A 1 91 ? 7.746 -13.327 -4.957 1.00 97.12 91 ARG A N 1
ATOM 711 C CA . ARG A 1 91 ? 7.034 -13.587 -6.219 1.00 97.12 91 ARG A CA 1
ATOM 712 C C . ARG A 1 91 ? 5.574 -14.008 -6.013 1.00 97.12 91 ARG A C 1
ATOM 714 O O . ARG A 1 91 ? 4.728 -13.629 -6.820 1.00 97.12 91 ARG A O 1
ATOM 721 N N . ALA A 1 92 ? 5.268 -14.783 -4.973 1.00 98.38 92 ALA A N 1
ATOM 722 C CA . ALA A 1 92 ? 3.898 -15.193 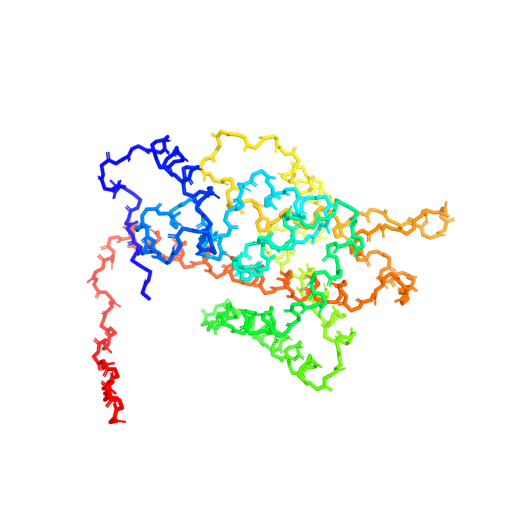-4.678 1.00 98.38 92 ALA A CA 1
ATOM 723 C C . ALA A 1 92 ? 3.044 -13.993 -4.248 1.00 98.38 92 ALA A C 1
ATOM 725 O O . ALA A 1 92 ? 1.900 -13.871 -4.682 1.00 98.38 92 ALA A O 1
ATOM 726 N N . LYS A 1 93 ? 3.621 -13.057 -3.484 1.00 98.56 93 LYS A N 1
ATOM 727 C CA . LYS A 1 93 ? 2.948 -11.805 -3.110 1.00 98.56 93 LYS A CA 1
ATOM 728 C C . LYS A 1 93 ? 2.675 -10.922 -4.332 1.00 98.56 93 LYS A C 1
ATOM 730 O O . LYS A 1 93 ? 1.555 -10.448 -4.497 1.00 98.56 93 LYS A O 1
ATOM 735 N N . LEU A 1 94 ? 3.648 -10.767 -5.235 1.00 98.62 94 LEU A N 1
ATOM 736 C CA . LEU A 1 94 ? 3.452 -10.017 -6.487 1.00 98.62 94 LEU A CA 1
ATOM 737 C C . LEU A 1 94 ? 2.363 -10.634 -7.379 1.00 98.62 94 LEU A C 1
ATOM 739 O O . LEU A 1 94 ? 1.605 -9.904 -8.020 1.00 98.62 94 LEU A O 1
ATOM 743 N N . ALA A 1 95 ? 2.249 -11.965 -7.398 1.00 98.62 95 ALA A N 1
ATOM 744 C CA . ALA A 1 95 ? 1.188 -12.652 -8.130 1.00 98.62 95 ALA A CA 1
ATOM 745 C C . ALA A 1 95 ? -0.205 -12.338 -7.559 1.00 98.62 95 ALA A C 1
ATOM 747 O O . ALA A 1 95 ? -1.132 -12.116 -8.336 1.00 98.62 95 ALA A O 1
ATOM 748 N N . VAL A 1 96 ? -0.346 -12.251 -6.229 1.00 98.81 96 VAL A N 1
ATOM 749 C CA . VAL A 1 96 ? -1.594 -11.797 -5.585 1.00 98.81 96 VAL A CA 1
ATOM 750 C C . VAL A 1 96 ? -1.929 -10.366 -6.001 1.00 98.81 96 VAL A C 1
ATOM 752 O O . VAL A 1 96 ? -3.055 -10.112 -6.419 1.00 98.81 96 VAL A O 1
ATOM 755 N N . LEU A 1 97 ? -0.960 -9.445 -5.948 1.00 98.75 97 LEU A N 1
ATOM 756 C CA . LEU A 1 97 ? -1.185 -8.047 -6.338 1.00 98.75 97 LEU A CA 1
ATOM 757 C C . LEU A 1 97 ? -1.639 -7.927 -7.796 1.00 98.75 9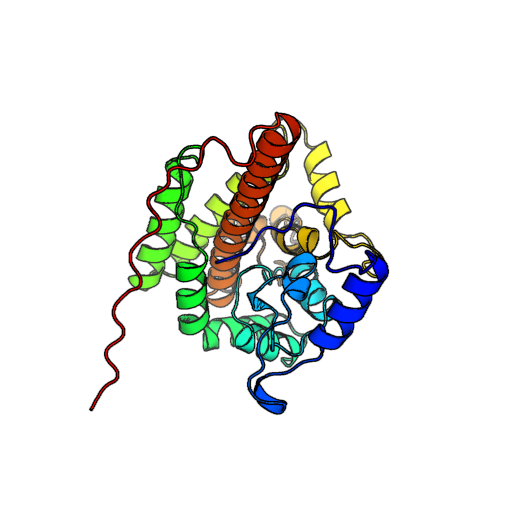7 LEU A C 1
ATOM 759 O O . LEU A 1 97 ? -2.604 -7.229 -8.085 1.00 98.75 97 LEU A O 1
ATOM 763 N N . THR A 1 98 ? -0.987 -8.663 -8.697 1.00 98.62 98 THR A N 1
ATOM 764 C CA . THR A 1 98 ? -1.337 -8.675 -10.125 1.00 98.62 98 THR A CA 1
ATOM 765 C C . THR A 1 98 ? -2.734 -9.262 -10.348 1.00 98.62 98 THR A C 1
ATOM 767 O O . THR A 1 98 ? -3.535 -8.707 -11.090 1.00 98.62 98 THR A O 1
ATOM 770 N N . ALA A 1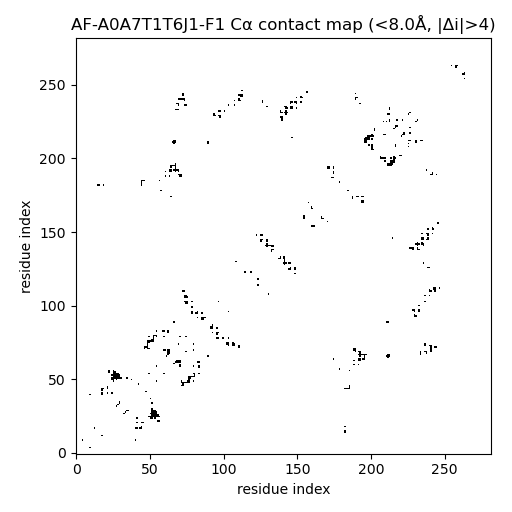 99 ? -3.084 -10.354 -9.661 1.00 98.75 99 ALA A N 1
ATOM 771 C CA . ALA A 1 99 ? -4.423 -10.939 -9.747 1.00 98.75 99 ALA A CA 1
ATOM 772 C C . ALA A 1 99 ? -5.517 -10.035 -9.145 1.00 98.75 99 ALA A C 1
ATOM 774 O O . ALA A 1 99 ? -6.689 -10.148 -9.504 1.00 98.75 99 ALA A O 1
ATOM 775 N N . ALA A 1 100 ? -5.149 -9.144 -8.223 1.00 98.69 100 ALA A N 1
ATOM 776 C CA . ALA A 1 100 ? -6.043 -8.208 -7.555 1.00 98.69 100 ALA A CA 1
ATOM 777 C C . ALA A 1 100 ? -6.041 -6.795 -8.165 1.00 98.69 100 ALA A C 1
ATOM 779 O O . ALA A 1 100 ? -6.634 -5.896 -7.568 1.00 98.69 100 ALA A O 1
ATOM 780 N N . GLU A 1 101 ? -5.416 -6.596 -9.330 1.00 98.62 101 GLU A N 1
ATOM 781 C CA . GLU A 1 101 ? -5.131 -5.278 -9.911 1.00 98.62 101 GLU A CA 1
ATOM 782 C C . GLU A 1 101 ? -6.337 -4.327 -9.897 1.00 98.62 101 GLU A C 1
ATOM 784 O O . GLU A 1 101 ? -6.231 -3.216 -9.388 1.00 98.62 101 GLU A O 1
ATOM 789 N N . GLU A 1 102 ? -7.502 -4.768 -10.378 1.00 98.38 102 GLU A N 1
ATOM 790 C CA . GLU A 1 102 ? -8.703 -3.924 -10.462 1.00 98.38 102 GLU A CA 1
ATOM 791 C C . GLU A 1 102 ? -9.237 -3.502 -9.082 1.00 98.38 102 GLU A C 1
ATOM 793 O O . GLU A 1 102 ? -9.619 -2.347 -8.867 1.00 98.38 102 GLU A O 1
ATOM 798 N N . ARG A 1 103 ? -9.210 -4.423 -8.109 1.00 98.38 103 ARG A N 1
ATOM 799 C CA . ARG A 1 103 ? -9.616 -4.143 -6.721 1.00 98.38 103 ARG A CA 1
ATOM 800 C C . ARG A 1 103 ? -8.677 -3.120 -6.087 1.00 98.38 103 ARG A C 1
ATOM 802 O O . ARG A 1 103 ? -9.132 -2.183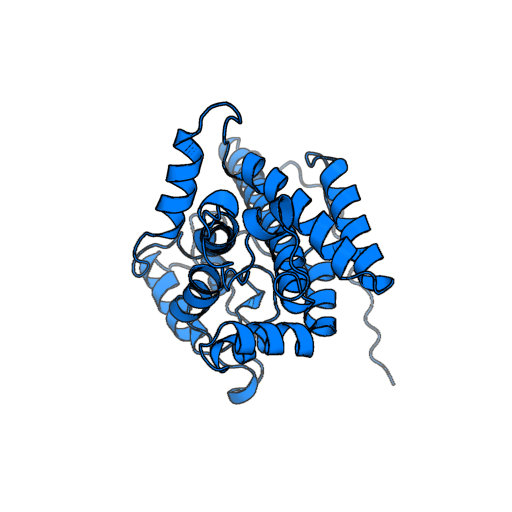 -5.432 1.00 98.38 103 ARG A O 1
ATOM 809 N N . ILE A 1 104 ? -7.373 -3.273 -6.318 1.00 98.69 104 ILE A N 1
ATOM 810 C CA . ILE A 1 104 ? -6.351 -2.343 -5.829 1.00 98.69 104 ILE A CA 1
ATOM 811 C C . ILE A 1 104 ? -6.520 -0.981 -6.496 1.00 98.69 104 ILE A C 1
ATOM 813 O O . ILE A 1 104 ? -6.560 0.025 -5.798 1.00 98.69 104 ILE A O 1
ATOM 817 N N . ARG A 1 105 ? -6.681 -0.934 -7.820 1.00 98.06 105 ARG A N 1
ATOM 818 C CA . ARG A 1 105 ? -6.868 0.307 -8.581 1.00 98.06 105 ARG A CA 1
ATOM 819 C C . ARG A 1 105 ? -8.083 1.092 -8.086 1.00 98.06 105 ARG A C 1
ATOM 821 O O . ARG A 1 105 ? -7.987 2.301 -7.881 1.00 98.06 105 ARG A O 1
ATOM 828 N N . THR A 1 106 ? -9.200 0.407 -7.843 1.00 97.25 106 THR A N 1
ATOM 829 C CA . THR A 1 106 ? -10.412 1.007 -7.265 1.00 97.25 106 THR A CA 1
ATOM 830 C C . THR A 1 106 ? -10.146 1.570 -5.868 1.00 97.25 106 THR A C 1
ATOM 832 O O . THR A 1 106 ? -10.475 2.724 -5.599 1.00 97.25 106 THR A O 1
ATOM 835 N N . SER A 1 107 ? -9.489 0.795 -5.000 1.00 96.31 107 SER A N 1
ATOM 836 C CA . SER A 1 107 ? -9.106 1.246 -3.657 1.00 96.31 107 SER A CA 1
ATOM 837 C C . SER A 1 107 ? -8.168 2.454 -3.704 1.00 96.31 107 SER A C 1
ATOM 839 O O . SER A 1 107 ? -8.355 3.398 -2.947 1.00 96.31 107 SER A O 1
ATOM 841 N N . CYS A 1 108 ? -7.201 2.470 -4.624 1.00 96.69 108 CYS A N 1
ATOM 842 C CA . CYS A 1 108 ? -6.303 3.601 -4.816 1.00 96.69 108 CYS A CA 1
ATOM 843 C C . CYS A 1 108 ? -7.064 4.876 -5.190 1.00 96.69 108 CYS A C 1
ATOM 845 O O . CYS A 1 108 ? -6.760 5.922 -4.636 1.00 96.69 108 CYS A O 1
ATOM 847 N N . ARG A 1 109 ? -8.071 4.813 -6.073 1.00 94.00 109 ARG A N 1
ATOM 848 C CA . ARG A 1 109 ? -8.891 5.998 -6.401 1.00 94.00 109 ARG A CA 1
ATOM 849 C C . ARG A 1 109 ? -9.636 6.545 -5.201 1.00 94.00 109 ARG A C 1
ATOM 851 O O . ARG A 1 109 ? -9.712 7.757 -5.058 1.00 94.00 109 ARG A O 1
ATOM 858 N N . TYR A 1 110 ? -10.199 5.653 -4.395 1.00 92.62 110 TYR A N 1
ATOM 859 C CA . TYR A 1 110 ? -10.964 6.033 -3.216 1.00 92.62 110 TYR A CA 1
ATOM 860 C C . TYR A 1 110 ? -10.087 6.729 -2.166 1.00 92.62 110 TYR A C 1
ATOM 862 O O . TYR A 1 110 ? -10.521 7.695 -1.551 1.00 92.62 110 TYR A O 1
ATOM 870 N N . GLU A 1 111 ? -8.846 6.265 -1.998 1.00 91.19 111 GLU A N 1
ATOM 871 C CA . GLU A 1 111 ? -7.912 6.806 -1.004 1.00 91.19 111 GLU A CA 1
ATOM 872 C C . GLU A 1 111 ? -7.121 8.027 -1.485 1.00 91.19 111 GLU A C 1
ATOM 874 O O . GLU A 1 111 ? -6.436 8.653 -0.678 1.00 91.19 111 GLU A O 1
ATOM 879 N N . ILE A 1 112 ? -7.177 8.388 -2.773 1.00 89.06 112 ILE A N 1
ATOM 880 C CA . ILE A 1 112 ? -6.596 9.656 -3.227 1.00 89.06 112 ILE A CA 1
ATOM 881 C C . ILE A 1 112 ? -7.411 10.778 -2.575 1.00 89.06 112 ILE A C 1
ATOM 883 O O . ILE A 1 112 ? -8.586 10.938 -2.910 1.00 89.06 112 ILE A O 1
ATOM 887 N N . PRO A 1 113 ? -6.817 11.549 -1.645 1.00 72.12 113 PRO A N 1
ATOM 888 C CA . PRO A 1 113 ? -7.560 12.570 -0.932 1.00 72.12 113 PRO A CA 1
ATOM 889 C C . PRO A 1 113 ? -8.022 13.660 -1.899 1.00 72.12 113 PRO A C 1
ATOM 891 O O . PRO A 1 113 ? -7.383 13.927 -2.924 1.00 72.12 113 PRO A O 1
ATOM 894 N N . GLU A 1 114 ? -9.102 14.349 -1.539 1.00 69.06 114 GLU A N 1
ATOM 895 C CA . GLU A 1 114 ? -9.368 15.658 -2.119 1.00 69.06 114 GLU A CA 1
ATOM 896 C C . GLU A 1 114 ? -8.228 16.586 -1.692 1.00 69.06 114 GLU A C 1
ATOM 898 O O . GLU A 1 114 ? -8.112 16.979 -0.536 1.00 69.06 114 GLU A O 1
ATOM 903 N N . LEU A 1 115 ? -7.309 16.872 -2.613 1.00 64.44 115 LEU A N 1
ATOM 904 C CA . LEU A 1 115 ? -6.133 17.680 -2.308 1.00 64.44 115 LEU A CA 1
ATOM 905 C C . LEU A 1 115 ? -6.571 19.140 -2.121 1.00 64.44 115 LEU A C 1
ATOM 907 O O . LEU A 1 115 ? -6.746 19.883 -3.088 1.00 64.44 115 LEU A O 1
ATOM 911 N N . HIS A 1 116 ? -6.797 19.521 -0.863 1.00 58.91 116 HIS A N 1
ATOM 912 C CA . HIS A 1 116 ? -7.209 20.861 -0.451 1.00 58.91 116 HIS A CA 1
ATOM 913 C C . HIS A 1 116 ? -6.048 21.877 -0.500 1.00 58.91 116 HIS A C 1
ATOM 915 O O . HIS A 1 116 ? -4.882 21.541 -0.730 1.00 58.91 116 HIS A O 1
ATOM 921 N N . ALA A 1 117 ? -6.370 23.155 -0.266 1.00 51.62 117 ALA A N 1
ATOM 922 C CA . ALA A 1 117 ? -5.396 24.244 -0.210 1.00 51.62 117 ALA A CA 1
ATOM 923 C C . ALA A 1 117 ? -4.268 23.941 0.800 1.00 51.62 117 ALA A C 1
ATOM 925 O O . ALA A 1 117 ? -4.527 23.729 1.982 1.00 51.62 117 ALA A O 1
ATOM 926 N N . GLY A 1 118 ? -3.014 23.940 0.333 1.00 59.94 118 GLY A N 1
ATOM 927 C CA . GLY A 1 118 ? -1.826 23.640 1.148 1.00 59.94 118 GLY A CA 1
ATOM 928 C C . GLY A 1 118 ? -0.999 22.453 0.648 1.00 59.94 118 GLY A C 1
ATOM 929 O O . GLY A 1 118 ? 0.166 22.329 1.024 1.00 59.94 118 GLY A O 1
ATOM 930 N N . TRP A 1 119 ? -1.553 21.624 -0.238 1.00 66.06 119 TRP A N 1
ATOM 931 C CA . TRP A 1 119 ? -0.775 20.663 -1.021 1.00 66.06 119 TRP A CA 1
ATOM 932 C C . TRP A 1 119 ? -0.063 21.331 -2.193 1.00 66.06 119 TRP A C 1
ATOM 934 O O . TRP A 1 119 ? -0.575 22.292 -2.769 1.00 66.06 119 TRP A O 1
ATOM 944 N N . SER A 1 120 ? 1.093 20.788 -2.590 1.00 67.38 120 SER A N 1
ATOM 945 C CA . SER A 1 120 ? 1.665 21.137 -3.890 1.00 67.38 120 SER A CA 1
ATOM 946 C C . SER A 1 120 ? 0.702 20.697 -4.993 1.00 67.38 120 SER A C 1
ATOM 948 O O . SER A 1 120 ? 0.321 19.523 -5.058 1.00 67.38 120 SER A O 1
ATOM 950 N N . GLU A 1 121 ? 0.337 21.629 -5.878 1.00 76.88 121 GLU A N 1
ATOM 951 C CA . GLU A 1 121 ? -0.435 21.348 -7.094 1.00 76.88 121 GLU A CA 1
ATOM 952 C C . GLU A 1 121 ? 0.216 20.216 -7.912 1.00 76.88 121 GLU A C 1
ATOM 954 O O . GLU A 1 121 ? -0.480 19.397 -8.519 1.00 76.88 121 GLU A O 1
ATOM 959 N N . ASP A 1 122 ? 1.543 20.091 -7.822 1.00 84.69 122 ASP A N 1
ATOM 960 C CA . ASP A 1 122 ? 2.329 19.074 -8.512 1.00 84.69 122 ASP A CA 1
ATOM 961 C C . ASP A 1 122 ? 1.977 17.648 -8.071 1.00 84.69 122 ASP A C 1
ATOM 963 O O . ASP A 1 122 ? 1.900 16.758 -8.919 1.00 84.69 122 ASP A O 1
ATOM 967 N N . TYR A 1 123 ? 1.696 17.393 -6.787 1.00 85.62 123 TYR A N 1
ATOM 968 C CA . TYR A 1 123 ? 1.313 16.044 -6.343 1.00 85.62 123 TYR A CA 1
ATOM 969 C C . TYR A 1 123 ? -0.069 15.654 -6.853 1.00 85.62 123 TYR A C 1
ATOM 971 O O . TYR A 1 123 ? -0.272 14.514 -7.279 1.00 85.62 123 TYR A O 1
ATOM 979 N N . ALA A 1 124 ? -0.994 16.615 -6.883 1.00 82.44 124 ALA A N 1
ATOM 980 C CA . ALA A 1 124 ? -2.327 16.418 -7.432 1.00 82.44 124 ALA A CA 1
ATOM 981 C C . ALA A 1 124 ? -2.274 16.085 -8.921 1.00 82.44 124 ALA A C 1
ATOM 983 O O . ALA A 1 124 ? -2.944 15.166 -9.393 1.00 82.44 124 ALA A O 1
ATOM 984 N N . VAL A 1 125 ? -1.451 16.818 -9.667 1.00 88.19 125 VAL A N 1
ATOM 985 C CA . VAL A 1 125 ? -1.206 16.562 -11.087 1.00 88.19 125 VAL A CA 1
ATOM 986 C C . VAL A 1 125 ? -0.541 15.199 -11.282 1.00 88.19 125 VAL A C 1
ATOM 988 O O . VAL A 1 125 ? -1.003 14.404 -12.101 1.00 88.19 125 VAL A O 1
ATOM 991 N N . THR A 1 126 ? 0.490 14.892 -10.495 1.00 93.06 126 THR A N 1
ATOM 992 C CA . THR A 1 126 ? 1.257 13.645 -10.610 1.00 93.06 126 THR A CA 1
ATOM 993 C C . THR A 1 126 ? 0.375 12.426 -10.369 1.00 93.06 126 THR A C 1
ATOM 995 O O . THR A 1 126 ? 0.352 11.528 -11.209 1.00 93.06 126 THR A O 1
ATOM 998 N N . VAL A 1 127 ? -0.404 12.394 -9.282 1.00 93.19 127 VAL A N 1
ATOM 999 C CA . VAL A 1 127 ? -1.247 11.229 -8.969 1.00 93.19 127 VAL A CA 1
ATOM 1000 C C . VAL A 1 127 ? -2.350 11.031 -10.012 1.00 93.19 127 VAL A C 1
ATOM 1002 O O . VAL A 1 127 ? -2.622 9.900 -10.411 1.00 93.19 127 VAL A O 1
ATOM 1005 N N . ARG A 1 128 ? -2.922 12.116 -10.556 1.00 92.69 128 ARG A N 1
ATOM 1006 C CA . ARG A 1 128 ? -3.875 12.024 -11.673 1.00 92.69 128 ARG A CA 1
ATOM 1007 C C . ARG A 1 128 ? -3.237 11.420 -12.921 1.00 92.69 128 ARG A C 1
ATOM 1009 O O . ARG A 1 128 ? -3.863 10.584 -13.565 1.00 92.69 128 ARG A O 1
ATOM 1016 N N . HIS A 1 129 ? -2.004 11.802 -13.254 1.00 96.69 129 HIS A N 1
ATOM 1017 C CA . HIS A 1 129 ? -1.285 11.215 -14.386 1.00 96.69 129 HIS A CA 1
ATOM 1018 C C . HIS A 1 129 ? -0.924 9.748 -14.164 1.00 96.69 129 HIS A C 1
ATOM 1020 O O . HIS A 1 129 ? -1.025 8.964 -15.105 1.00 96.69 129 HIS A O 1
ATOM 1026 N N . VAL A 1 130 ? -0.560 9.360 -12.939 1.00 98.06 130 VAL A N 1
ATOM 1027 C CA . VAL A 1 130 ? -0.351 7.951 -12.576 1.00 98.06 130 VAL A CA 1
ATOM 1028 C C . VAL A 1 130 ? -1.626 7.145 -12.823 1.00 98.06 130 VAL A C 1
ATOM 1030 O O . VAL A 1 130 ? -1.579 6.137 -13.524 1.00 98.06 130 VAL A O 1
ATOM 1033 N N . MET A 1 131 ? -2.770 7.606 -12.306 1.00 97.31 131 MET A N 1
ATOM 1034 C CA . MET A 1 131 ? -4.039 6.889 -12.467 1.00 97.31 131 MET A CA 1
ATOM 1035 C C . MET A 1 131 ? -4.499 6.838 -13.927 1.00 97.31 131 MET A C 1
ATOM 1037 O O . MET A 1 131 ? -4.920 5.779 -14.379 1.00 97.31 131 MET A O 1
ATOM 1041 N N . ALA A 1 132 ? -4.357 7.935 -14.678 1.00 97.62 132 ALA A N 1
ATOM 1042 C CA . ALA A 1 132 ? -4.689 7.971 -16.103 1.00 97.62 132 ALA A CA 1
ATOM 1043 C C . ALA A 1 132 ? -3.814 7.008 -16.922 1.00 97.62 132 ALA A C 1
ATOM 1045 O O . ALA A 1 132 ? -4.327 6.237 -17.725 1.00 97.62 132 ALA A O 1
ATOM 1046 N N . ALA A 1 133 ? -2.500 6.984 -16.672 1.00 98.56 133 ALA A N 1
ATOM 1047 C CA . ALA A 1 133 ? -1.607 6.036 -17.330 1.00 98.56 133 ALA A CA 1
ATOM 1048 C C . ALA A 1 133 ? -1.963 4.582 -16.982 1.00 98.56 133 ALA A C 1
ATOM 1050 O O . ALA A 1 133 ? -1.904 3.718 -17.853 1.00 98.56 133 ALA A O 1
ATOM 1051 N N . TRP A 1 134 ? -2.360 4.297 -15.738 1.00 98.19 134 TRP A N 1
ATOM 1052 C CA . TRP A 1 134 ? -2.820 2.961 -15.357 1.00 98.19 134 TRP A CA 1
ATOM 1053 C C . TRP A 1 134 ? -4.124 2.581 -16.082 1.00 98.19 134 TRP A C 1
ATOM 1055 O O . TRP A 1 134 ? -4.240 1.465 -16.589 1.00 98.19 134 TRP A O 1
ATOM 1065 N N . ASP A 1 135 ? -5.069 3.515 -16.210 1.00 97.00 135 ASP A N 1
ATOM 1066 C CA . ASP A 1 135 ? -6.330 3.308 -16.938 1.00 97.00 135 ASP A CA 1
ATOM 1067 C C . ASP A 1 135 ? -6.142 3.031 -18.420 1.00 97.00 135 ASP A C 1
ATOM 1069 O O . ASP A 1 135 ? -6.774 2.123 -18.961 1.00 97.00 135 ASP A O 1
ATOM 1073 N N . ASP A 1 136 ? -5.214 3.743 -19.048 1.00 97.88 136 ASP A N 1
ATOM 1074 C CA . ASP A 1 136 ? -4.890 3.577 -20.463 1.00 97.88 136 ASP A CA 1
ATOM 1075 C C . ASP A 1 136 ? -4.046 2.312 -20.738 1.00 97.88 136 ASP A C 1
ATOM 1077 O O . ASP A 1 136 ? -3.621 2.065 -21.868 1.00 97.88 136 ASP A O 1
ATOM 1081 N N . GLY A 1 137 ? -3.790 1.482 -19.718 1.00 97.06 137 GLY A N 1
ATOM 1082 C CA . GLY A 1 137 ? -3.016 0.242 -19.836 1.00 97.06 137 GLY A CA 1
ATOM 1083 C C . GLY A 1 137 ? -1.500 0.456 -19.866 1.00 97.06 137 GLY A C 1
ATOM 1084 O O . GLY A 1 137 ? -0.743 -0.446 -20.224 1.00 97.06 137 GLY A O 1
ATOM 1085 N N . HIS A 1 138 ? -1.023 1.637 -19.475 1.00 98.00 138 HIS A N 1
ATOM 1086 C CA . HIS A 1 138 ? 0.392 1.996 -19.398 1.00 98.00 138 HIS A CA 1
ATOM 1087 C C . HIS A 1 138 ? 0.952 1.819 -17.978 1.00 98.00 138 HIS A C 1
ATOM 1089 O O . HIS A 1 138 ? 1.575 2.726 -17.421 1.00 98.00 138 HIS A O 1
ATOM 1095 N N . LEU A 1 139 ? 0.773 0.624 -17.403 1.00 97.19 139 LEU A N 1
ATOM 1096 C CA . LEU A 1 139 ? 1.150 0.311 -16.018 1.00 97.19 139 LEU A CA 1
ATOM 1097 C C . LEU A 1 139 ? 2.632 0.584 -15.711 1.00 97.19 139 LEU A C 1
ATOM 1099 O O . LEU A 1 139 ? 2.944 1.159 -14.674 1.00 97.19 139 LEU A O 1
ATOM 1103 N N . LEU A 1 140 ? 3.548 0.261 -16.629 1.00 96.62 140 LEU A N 1
ATOM 1104 C CA . LEU A 1 140 ? 4.977 0.548 -16.454 1.00 96.62 140 LEU A CA 1
ATOM 1105 C C . LEU A 1 140 ? 5.260 2.055 -16.337 1.00 96.62 140 LEU A C 1
ATOM 1107 O O . LEU A 1 140 ? 6.056 2.484 -15.503 1.00 96.62 140 LEU A O 1
ATOM 1111 N N . ALA A 1 141 ? 4.593 2.871 -17.159 1.00 97.50 141 ALA A N 1
ATOM 1112 C CA . ALA A 1 141 ? 4.739 4.324 -17.119 1.00 97.50 141 ALA A CA 1
ATOM 1113 C C . ALA A 1 141 ? 4.133 4.905 -15.834 1.00 97.50 141 ALA A C 1
ATOM 1115 O O . ALA A 1 141 ? 4.764 5.744 -15.188 1.00 97.50 141 ALA A O 1
ATOM 1116 N N . ALA A 1 142 ? 2.957 4.408 -15.434 1.00 98.38 142 ALA A N 1
ATOM 1117 C CA . ALA A 1 142 ? 2.325 4.743 -14.162 1.00 98.38 142 ALA A CA 1
ATOM 1118 C C . ALA A 1 142 ? 3.240 4.395 -12.977 1.00 98.38 142 ALA A C 1
ATOM 1120 O O . ALA A 1 142 ? 3.463 5.236 -12.111 1.00 98.38 142 ALA A O 1
ATOM 1121 N N . GLY A 1 143 ? 3.842 3.202 -12.983 1.00 97.88 143 GLY A N 1
ATOM 1122 C CA . GLY A 1 143 ? 4.790 2.747 -11.970 1.00 97.88 143 GLY A CA 1
ATOM 1123 C C . GLY A 1 143 ? 6.044 3.619 -11.893 1.00 97.88 143 GLY A C 1
ATOM 1124 O O . GLY A 1 143 ? 6.453 3.995 -10.798 1.00 97.88 143 GLY A O 1
ATOM 1125 N N . CYS A 1 144 ? 6.645 3.985 -13.032 1.00 96.69 144 CYS A N 1
ATOM 1126 C CA . CYS A 1 144 ? 7.799 4.895 -13.067 1.00 96.69 144 CYS A CA 1
ATOM 1127 C C . CYS A 1 144 ? 7.467 6.268 -12.470 1.00 96.69 144 CYS A C 1
ATOM 1129 O O . CYS A 1 144 ? 8.243 6.803 -11.675 1.00 96.69 144 CYS A O 1
ATOM 1131 N N . LEU A 1 145 ? 6.324 6.844 -12.855 1.00 97.38 145 LEU A N 1
ATOM 1132 C CA . LEU A 1 145 ? 5.895 8.147 -12.355 1.00 97.38 145 LEU A CA 1
ATOM 1133 C C . LEU A 1 145 ? 5.555 8.084 -10.860 1.00 97.38 145 LEU A C 1
ATOM 1135 O O . LEU A 1 145 ? 5.965 8.965 -10.108 1.00 97.38 145 LEU A O 1
ATOM 1139 N N . ALA A 1 146 ? 4.881 7.020 -10.422 1.00 97.38 146 ALA A N 1
ATOM 1140 C CA . ALA A 1 146 ? 4.575 6.790 -9.017 1.00 97.38 146 ALA A CA 1
ATOM 1141 C C . ALA A 1 146 ? 5.843 6.628 -8.177 1.00 97.38 146 ALA A C 1
ATOM 1143 O O . ALA A 1 146 ? 5.955 7.255 -7.133 1.00 97.38 146 ALA A O 1
ATOM 1144 N N . LEU A 1 147 ? 6.834 5.871 -8.6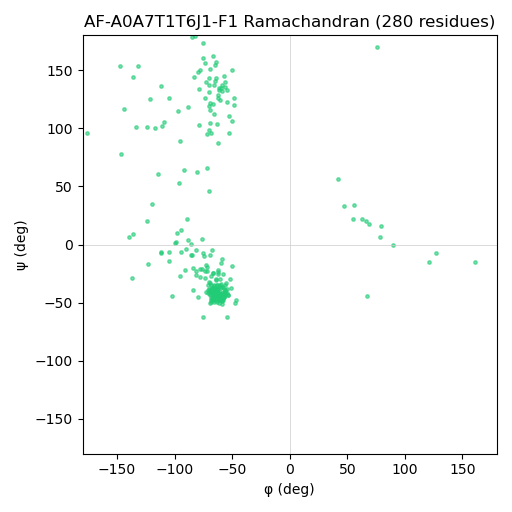59 1.00 95.56 147 LEU A N 1
ATOM 1145 C CA . LEU A 1 147 ? 8.124 5.704 -7.991 1.00 95.56 147 LEU A CA 1
ATOM 1146 C C . LEU A 1 147 ? 8.836 7.048 -7.775 1.00 95.56 147 LEU A C 1
ATOM 1148 O O . LEU A 1 147 ? 9.337 7.314 -6.681 1.00 95.56 147 LEU A O 1
ATOM 1152 N N . ALA A 1 148 ? 8.864 7.898 -8.805 1.00 93.31 148 ALA A N 1
ATOM 1153 C CA . ALA A 1 148 ? 9.440 9.237 -8.708 1.00 93.31 148 ALA A CA 1
ATOM 1154 C C . ALA A 1 148 ? 8.649 10.132 -7.737 1.00 93.31 148 ALA A C 1
ATOM 1156 O O . ALA A 1 148 ? 9.249 10.825 -6.916 1.00 93.31 148 ALA A O 1
ATOM 1157 N N . GLY A 1 149 ? 7.313 10.080 -7.791 1.00 91.69 149 GLY A N 1
ATOM 1158 C CA . GLY A 1 149 ? 6.431 10.817 -6.884 1.00 91.69 149 GLY A CA 1
ATOM 1159 C C . GLY A 1 149 ? 6.573 10.383 -5.424 1.00 91.69 149 GLY A C 1
ATOM 1160 O O . GLY A 1 149 ? 6.661 11.232 -4.540 1.00 91.69 149 GLY A O 1
ATOM 1161 N N . SER A 1 150 ? 6.664 9.075 -5.159 1.00 90.56 150 SER A N 1
ATOM 1162 C CA . SER A 1 150 ? 6.912 8.531 -3.821 1.00 90.56 150 SER A CA 1
ATOM 1163 C C . SER A 1 150 ? 8.219 9.058 -3.239 1.00 90.56 150 SER A C 1
ATOM 1165 O O . SER A 1 150 ? 8.236 9.453 -2.079 1.00 90.56 150 SER A O 1
ATOM 1167 N N . GLU A 1 151 ? 9.303 9.106 -4.022 1.00 85.06 151 GLU A N 1
ATOM 1168 C CA . GLU A 1 151 ? 10.588 9.620 -3.535 1.00 85.06 151 GLU A CA 1
ATOM 1169 C C . GLU A 1 151 ? 10.493 11.077 -3.060 1.00 85.06 151 GLU A C 1
ATOM 1171 O O . GLU A 1 151 ? 11.036 11.410 -2.004 1.00 85.06 151 GLU A O 1
ATOM 1176 N N . ASP A 1 152 ? 9.804 11.935 -3.813 1.00 82.62 152 ASP A N 1
ATOM 1177 C CA . ASP A 1 152 ? 9.650 13.348 -3.453 1.00 82.62 152 ASP A CA 1
ATOM 1178 C C . ASP A 1 152 ? 8.762 13.513 -2.205 1.00 82.62 152 ASP A C 1
ATOM 1180 O O . ASP A 1 152 ? 9.183 14.149 -1.232 1.00 82.62 152 ASP A O 1
ATOM 1184 N N . LEU A 1 153 ? 7.622 12.805 -2.154 1.00 80.94 153 LEU A N 1
ATOM 1185 C CA . LEU A 1 153 ? 6.725 12.767 -0.987 1.00 80.94 153 LEU A CA 1
ATOM 1186 C C . LEU A 1 153 ? 7.447 12.323 0.287 1.00 80.94 153 LEU A C 1
ATOM 1188 O O . LEU A 1 153 ? 7.212 12.861 1.370 1.00 80.94 153 LEU A O 1
ATOM 1192 N N . MET A 1 154 ? 8.351 11.350 0.183 1.00 77.19 154 MET A N 1
ATOM 1193 C CA . MET A 1 154 ? 9.137 10.869 1.319 1.00 77.19 154 MET A CA 1
ATOM 1194 C C . MET A 1 154 ? 10.100 11.925 1.853 1.00 77.19 154 MET A C 1
ATOM 1196 O O . MET A 1 154 ? 10.257 12.046 3.069 1.00 77.19 154 MET A O 1
ATOM 1200 N N . LEU A 1 155 ? 10.768 12.667 0.967 1.00 68.31 155 LEU A N 1
ATOM 1201 C CA . LEU A 1 155 ? 11.690 13.732 1.369 1.00 68.31 155 LEU A CA 1
ATOM 1202 C C . LEU A 1 155 ? 10.949 14.842 2.118 1.00 68.31 155 LEU A C 1
ATOM 1204 O O . LEU A 1 155 ? 11.472 15.354 3.111 1.00 68.31 155 LEU A O 1
ATOM 1208 N N . GLU A 1 156 ? 9.731 15.157 1.680 1.00 67.44 156 GLU A N 1
ATOM 1209 C CA . GLU A 1 156 ? 8.847 16.111 2.345 1.00 67.44 156 GLU A CA 1
ATOM 1210 C C . GLU A 1 156 ? 8.337 15.582 3.693 1.00 67.44 156 GLU A C 1
ATOM 1212 O O . GLU A 1 156 ? 8.502 16.246 4.715 1.00 67.44 156 GLU A O 1
ATOM 1217 N N . THR A 1 157 ? 7.805 14.355 3.726 1.00 60.97 157 THR A N 1
ATOM 1218 C CA . THR A 1 157 ? 7.235 13.725 4.937 1.00 60.97 157 THR A CA 1
ATOM 1219 C C . THR A 1 157 ? 8.257 13.577 6.058 1.00 60.97 157 THR A C 1
ATOM 1221 O O . THR A 1 157 ? 7.928 13.660 7.239 1.00 60.97 157 THR A O 1
ATOM 1224 N N . ALA A 1 158 ? 9.511 13.322 5.705 1.00 54.97 158 ALA A N 1
ATOM 1225 C CA . ALA A 1 158 ? 10.557 13.062 6.676 1.00 54.97 158 ALA A CA 1
ATOM 1226 C C . ALA A 1 158 ? 11.272 14.331 7.176 1.00 54.97 158 ALA A C 1
ATOM 1228 O O . ALA A 1 158 ? 12.265 14.208 7.902 1.00 54.97 158 ALA A O 1
ATOM 1229 N N . GLU A 1 159 ? 10.826 15.526 6.756 1.00 52.78 159 GLU A N 1
ATOM 1230 C CA . GLU A 1 159 ? 11.513 16.810 6.981 1.00 52.78 159 GLU A CA 1
ATOM 1231 C C . GLU A 1 159 ? 13.018 16.717 6.649 1.00 52.78 159 GLU A C 1
ATOM 1233 O O . GLU A 1 159 ? 13.893 17.309 7.297 1.00 52.78 159 GLU A O 1
ATOM 1238 N N . VAL A 1 160 ? 13.357 15.890 5.655 1.00 44.25 160 VAL A N 1
ATOM 1239 C CA . VAL A 1 160 ? 14.744 15.584 5.325 1.00 44.25 160 VAL A CA 1
ATOM 1240 C C . VAL A 1 160 ? 15.287 16.751 4.524 1.00 44.25 160 VAL A C 1
ATOM 1242 O O . VAL A 1 160 ? 15.057 16.877 3.325 1.00 44.25 160 VAL A O 1
ATOM 1245 N N . ASP A 1 161 ? 16.083 17.588 5.185 1.00 40.44 161 ASP A N 1
ATOM 1246 C CA . ASP A 1 161 ? 16.937 18.552 4.500 1.00 40.44 161 ASP A CA 1
ATOM 1247 C C . ASP A 1 161 ? 17.786 17.801 3.450 1.00 40.44 161 ASP A C 1
ATOM 1249 O O . ASP A 1 161 ? 18.680 17.019 3.805 1.00 40.44 161 ASP A O 1
ATOM 1253 N N . ARG A 1 162 ? 17.495 18.027 2.152 1.00 44.56 162 ARG A N 1
ATOM 1254 C CA . ARG A 1 162 ? 18.120 17.357 0.982 1.00 44.56 162 ARG A CA 1
ATOM 1255 C C . ARG A 1 162 ? 19.654 17.384 1.031 1.00 44.56 162 ARG A C 1
ATOM 1257 O O . ARG A 1 162 ? 20.309 16.598 0.353 1.00 44.56 162 ARG A O 1
ATOM 1264 N N . LYS A 1 163 ? 20.248 18.269 1.841 1.00 40.38 163 LYS A N 1
ATOM 1265 C CA . LYS A 1 163 ? 21.698 18.446 2.007 1.00 40.38 163 LYS A CA 1
ATOM 1266 C C . LYS A 1 163 ? 22.339 17.594 3.117 1.00 40.38 163 LYS A C 1
ATOM 1268 O O . LYS A 1 163 ? 23.562 17.640 3.261 1.00 40.38 163 LYS A O 1
ATOM 1273 N N . ARG A 1 164 ? 21.590 16.812 3.913 1.00 43.72 164 ARG A N 1
ATOM 1274 C CA . ARG A 1 164 ? 22.144 16.025 5.042 1.00 43.72 164 ARG A CA 1
ATOM 1275 C C . ARG A 1 164 ? 21.837 14.523 4.945 1.00 43.72 164 ARG A C 1
ATOM 1277 O O . ARG A 1 164 ? 20.806 14.046 5.401 1.00 43.72 164 ARG A O 1
ATOM 1284 N N . SER A 1 165 ? 22.828 13.736 4.510 1.00 45.09 165 SER A N 1
ATOM 1285 C CA . SER A 1 165 ? 22.772 12.258 4.405 1.00 45.09 165 SER A CA 1
ATOM 1286 C C . SER A 1 165 ? 22.486 11.498 5.717 1.00 45.09 165 SER A C 1
ATOM 1288 O O . SER A 1 165 ? 22.185 10.305 5.699 1.00 45.09 165 SER A O 1
ATOM 1290 N N . LYS A 1 166 ? 22.561 12.165 6.877 1.00 41.97 166 LYS A N 1
ATOM 1291 C CA . LYS A 1 166 ? 22.292 11.562 8.195 1.00 41.97 166 LYS A CA 1
ATOM 1292 C C . LYS A 1 166 ? 20.806 11.272 8.442 1.00 41.97 166 LYS A C 1
ATOM 1294 O O . LYS A 1 166 ? 20.508 10.400 9.254 1.00 41.97 166 LYS A O 1
ATOM 1299 N N . SER A 1 167 ? 19.894 11.955 7.753 1.00 48.56 167 SER A N 1
ATOM 1300 C CA . SER A 1 167 ? 18.448 11.790 7.954 1.00 48.56 167 SER A CA 1
ATOM 1301 C C . SER A 1 167 ? 17.902 10.523 7.278 1.00 48.56 167 SER A C 1
ATOM 1303 O O . SER A 1 167 ? 17.018 9.869 7.818 1.00 48.56 167 SER A O 1
ATOM 1305 N N . TYR A 1 168 ? 18.539 10.075 6.192 1.00 51.59 168 TYR A N 1
ATOM 1306 C CA . TYR A 1 168 ? 18.242 8.797 5.531 1.00 51.59 168 TYR A CA 1
ATOM 1307 C C . TYR A 1 168 ? 18.459 7.580 6.429 1.00 51.59 168 TYR A C 1
ATOM 1309 O O . TYR A 1 168 ? 17.636 6.670 6.492 1.00 51.59 168 TYR A O 1
ATOM 1317 N N . LYS A 1 169 ? 19.561 7.592 7.189 1.00 51.22 169 LYS A N 1
ATOM 1318 C CA . LYS A 1 169 ? 19.835 6.551 8.184 1.00 51.22 169 LYS A CA 1
ATOM 1319 C C . LYS A 1 169 ? 18.791 6.536 9.302 1.00 51.22 169 LYS A C 1
ATOM 1321 O O . LYS A 1 169 ? 18.538 5.471 9.844 1.00 51.22 169 LYS A O 1
ATOM 1326 N N . ARG A 1 170 ? 18.180 7.679 9.643 1.00 50.47 170 ARG A N 1
ATOM 1327 C CA . ARG A 1 170 ? 17.120 7.750 10.665 1.00 50.47 170 ARG A CA 1
ATOM 1328 C C . ARG A 1 170 ? 15.802 7.155 10.173 1.00 50.47 170 ARG A C 1
ATOM 1330 O O . ARG A 1 170 ? 15.191 6.414 10.930 1.00 50.47 170 ARG A O 1
ATOM 1337 N N . LEU A 1 171 ? 15.417 7.409 8.920 1.00 50.75 171 LEU A N 1
ATOM 1338 C CA . LEU A 1 171 ? 14.259 6.765 8.282 1.00 50.75 171 LEU A CA 1
ATOM 1339 C C . LEU A 1 171 ? 14.411 5.239 8.247 1.00 50.75 171 LEU A C 1
ATOM 1341 O O . LEU A 1 171 ? 13.524 4.519 8.692 1.00 50.75 171 LEU A O 1
ATOM 1345 N N . GLN A 1 172 ? 15.580 4.745 7.823 1.00 52.81 172 GLN A N 1
ATOM 1346 C CA . GLN A 1 172 ? 15.867 3.307 7.844 1.00 52.81 172 GLN A CA 1
ATOM 1347 C C . GLN A 1 172 ? 15.884 2.727 9.266 1.00 52.81 172 GLN A C 1
ATOM 1349 O O . GLN A 1 172 ? 15.456 1.600 9.467 1.00 52.81 172 GLN A O 1
ATOM 1354 N N . GLN A 1 173 ? 16.353 3.478 10.268 1.00 50.47 173 GLN A N 1
ATOM 1355 C CA . GLN A 1 173 ? 16.356 3.029 11.667 1.00 50.47 173 GLN A CA 1
ATOM 1356 C C . GLN A 1 173 ? 14.963 3.035 12.313 1.00 50.47 173 GLN A C 1
ATOM 1358 O O . GLN A 1 173 ? 14.722 2.234 13.215 1.00 50.47 173 GLN A O 1
ATOM 1363 N N . ALA A 1 174 ? 14.055 3.915 11.879 1.00 47.62 174 ALA A N 1
ATOM 1364 C CA . ALA A 1 174 ? 12.668 3.934 12.344 1.00 47.62 174 ALA A CA 1
ATOM 1365 C C . ALA A 1 174 ? 11.907 2.681 11.879 1.00 47.62 174 ALA A C 1
ATOM 1367 O O . ALA A 1 174 ? 11.208 2.073 12.681 1.00 47.62 174 ALA A O 1
ATOM 1368 N N . ALA A 1 175 ? 12.161 2.216 10.652 1.00 47.19 175 ALA A N 1
ATOM 1369 C CA . ALA A 1 175 ? 11.588 0.984 10.098 1.00 47.19 175 ALA A CA 1
ATOM 1370 C C . ALA A 1 175 ? 12.079 -0.327 10.771 1.00 47.19 175 ALA A C 1
ATOM 1372 O O . ALA A 1 175 ? 11.626 -1.413 10.413 1.00 47.19 175 ALA A O 1
ATOM 1373 N N . VAL A 1 176 ? 13.032 -0.261 11.716 1.00 45.88 176 VAL A N 1
ATOM 1374 C CA . VAL A 1 176 ? 13.744 -1.435 12.274 1.00 45.88 176 VAL A CA 1
ATOM 1375 C C . VAL A 1 176 ? 13.411 -1.724 13.748 1.00 45.88 176 VAL A C 1
ATOM 1377 O O . VAL A 1 176 ? 13.827 -2.760 14.262 1.00 45.88 176 VAL A O 1
ATOM 1380 N N . ARG A 1 177 ? 12.665 -0.869 14.460 1.00 48.44 177 ARG A N 1
ATOM 1381 C CA . ARG A 1 177 ? 12.353 -1.118 15.886 1.00 48.44 177 ARG A CA 1
ATOM 1382 C C . ARG A 1 177 ? 11.385 -2.295 16.049 1.00 48.44 177 ARG A C 1
ATOM 1384 O O . ARG A 1 177 ? 10.432 -2.362 15.293 1.00 48.44 177 ARG A O 1
ATOM 1391 N N . ASP A 1 178 ? 11.619 -3.177 17.028 1.00 45.66 178 ASP A N 1
ATOM 1392 C CA . ASP A 1 178 ? 10.697 -4.267 17.401 1.00 45.66 178 ASP A CA 1
ATOM 1393 C C . ASP A 1 178 ? 9.372 -3.714 17.966 1.00 45.66 178 ASP A C 1
ATOM 1395 O O . ASP A 1 178 ? 9.349 -2.710 18.680 1.00 45.66 178 ASP A O 1
ATOM 1399 N N . LEU A 1 179 ? 8.260 -4.359 17.601 1.00 55.03 179 LEU A N 1
ATOM 1400 C CA . LEU A 1 179 ? 6.970 -3.699 17.341 1.00 55.03 179 LEU A CA 1
ATOM 1401 C C . LEU A 1 179 ? 5.819 -4.154 18.245 1.00 55.03 179 LEU A C 1
ATOM 1403 O O . LEU A 1 179 ? 4.691 -4.262 17.784 1.00 55.03 179 LEU A O 1
ATOM 1407 N N . GLU A 1 180 ? 6.043 -4.482 19.513 1.00 48.56 180 GLU A N 1
ATOM 1408 C CA . GLU A 1 180 ? 4.956 -5.119 20.287 1.00 48.56 180 GLU A CA 1
ATOM 1409 C C . GLU A 1 180 ? 4.259 -4.214 21.308 1.00 48.56 180 GLU A C 1
ATOM 1411 O O . GLU A 1 180 ? 3.220 -4.600 21.842 1.00 48.56 180 GLU A O 1
ATOM 1416 N N . GLU A 1 181 ? 4.738 -2.982 21.528 1.00 50.50 181 GLU A N 1
ATOM 1417 C CA . GLU A 1 181 ? 4.346 -2.228 22.734 1.00 50.50 181 GLU A CA 1
ATOM 1418 C C . GLU A 1 181 ? 3.996 -0.734 22.535 1.00 50.50 181 GLU A C 1
ATOM 1420 O O . GLU A 1 181 ? 3.796 -0.026 23.519 1.00 50.50 181 GLU A O 1
ATOM 1425 N N . SER A 1 182 ? 3.872 -0.217 21.302 1.00 55.12 182 SER A N 1
ATOM 1426 C CA . SER A 1 182 ? 3.564 1.213 21.064 1.00 55.12 182 SER A CA 1
ATOM 1427 C C . SER A 1 182 ? 2.169 1.452 20.468 1.00 55.12 182 SER A C 1
ATOM 1429 O O . SER A 1 182 ? 1.772 0.794 19.513 1.00 55.12 182 SER A O 1
ATOM 1431 N N . LEU A 1 183 ? 1.452 2.458 20.982 1.00 52.97 183 LEU A N 1
ATOM 1432 C CA . LEU A 1 183 ? 0.209 2.996 20.396 1.00 52.97 183 LEU A CA 1
ATOM 1433 C C . LEU A 1 183 ? 0.410 3.537 18.973 1.00 52.97 183 LEU A C 1
ATOM 1435 O O . LEU A 1 183 ? -0.430 3.355 18.098 1.00 52.97 183 LEU A O 1
ATOM 1439 N N . TRP A 1 184 ? 1.564 4.161 18.742 1.00 61.81 184 TRP A N 1
ATOM 1440 C CA . TRP A 1 184 ? 1.922 4.914 17.530 1.00 61.81 184 TRP A CA 1
ATOM 1441 C C . TRP A 1 184 ? 2.562 4.033 16.454 1.00 61.81 184 TRP A C 1
ATOM 1443 O O . TRP A 1 184 ? 3.397 4.460 15.659 1.00 61.81 184 TRP A O 1
ATOM 1453 N N . LEU A 1 185 ? 2.300 2.735 16.535 1.00 66.31 185 LEU A N 1
ATOM 1454 C CA . LEU A 1 185 ? 2.997 1.741 15.742 1.00 66.31 185 LEU A CA 1
ATOM 1455 C C . LEU A 1 185 ? 2.390 1.584 14.357 1.00 66.31 185 LEU A C 1
ATOM 1457 O O . LEU A 1 185 ? 3.120 1.448 13.384 1.00 66.31 185 LEU A O 1
ATOM 1461 N N . HIS A 1 186 ? 1.061 1.636 14.281 1.00 67.88 186 HIS A N 1
ATOM 1462 C CA . HIS A 1 186 ? 0.337 1.607 13.019 1.00 67.88 186 HIS A CA 1
ATOM 1463 C C . HIS A 1 186 ? 0.777 2.777 12.123 1.00 67.88 186 HIS A C 1
ATOM 1465 O O . HIS A 1 186 ? 1.123 2.537 10.974 1.00 67.88 186 HIS A O 1
ATOM 1471 N N . GLU A 1 187 ? 0.959 3.978 12.683 1.00 68.62 187 GLU A N 1
ATOM 1472 C CA . GLU A 1 187 ? 1.489 5.159 11.974 1.00 68.62 187 GLU A CA 1
ATOM 1473 C C . GLU A 1 187 ? 2.887 4.953 11.357 1.00 68.62 187 GLU A C 1
ATOM 1475 O O . GLU A 1 187 ? 3.269 5.637 10.406 1.00 68.62 187 GLU A O 1
ATOM 1480 N N . GLN A 1 188 ? 3.692 4.027 11.891 1.00 74.62 188 GLN A N 1
ATOM 1481 C CA . GLN A 1 188 ? 5.005 3.704 11.320 1.00 74.62 188 GLN A CA 1
ATOM 1482 C C . GLN A 1 188 ? 4.894 2.736 10.143 1.00 74.62 188 GLN A C 1
ATOM 1484 O O . GLN A 1 188 ? 5.741 2.781 9.254 1.00 74.62 188 GLN A O 1
ATOM 1489 N N . VAL A 1 189 ? 3.843 1.909 10.095 1.00 84.38 189 VAL A N 1
ATOM 1490 C CA . VAL A 1 189 ? 3.655 0.893 9.050 1.00 84.38 189 VAL A CA 1
ATOM 1491 C C . VAL A 1 189 ? 3.503 1.529 7.666 1.00 84.38 189 VAL A C 1
ATOM 1493 O O . VAL A 1 189 ? 4.032 0.980 6.700 1.00 84.38 189 VAL A O 1
ATOM 1496 N N . ALA A 1 190 ? 2.876 2.706 7.553 1.00 84.75 190 ALA A N 1
ATOM 1497 C CA . ALA A 1 190 ? 2.807 3.450 6.288 1.00 84.75 190 ALA A CA 1
ATOM 1498 C C . ALA A 1 190 ? 4.197 3.831 5.737 1.00 84.75 190 ALA A C 1
ATOM 1500 O O . ALA A 1 190 ? 4.396 3.899 4.525 1.00 84.75 190 ALA A O 1
ATOM 1501 N N . LEU A 1 191 ? 5.180 4.030 6.622 1.00 84.50 191 LEU A N 1
ATOM 1502 C CA . LEU A 1 191 ? 6.561 4.393 6.285 1.00 84.50 191 LEU A CA 1
ATOM 1503 C C . LEU A 1 191 ? 7.520 3.190 6.297 1.00 84.50 191 LEU A C 1
ATOM 1505 O O . LEU A 1 191 ? 8.717 3.342 6.058 1.00 84.50 191 LEU A O 1
ATOM 1509 N N . THR A 1 192 ? 7.045 1.980 6.572 1.00 87.62 192 THR A N 1
ATOM 1510 C CA . THR A 1 192 ? 7.894 0.784 6.566 1.00 87.62 192 THR A CA 1
ATOM 1511 C C . THR A 1 192 ? 8.378 0.384 5.156 1.00 87.62 192 THR A C 1
ATOM 1513 O O . THR A 1 192 ? 9.570 0.080 5.028 1.00 87.62 192 THR A O 1
ATOM 1516 N N . PRO A 1 193 ? 7.562 0.449 4.074 1.00 92.06 193 PRO A N 1
ATOM 1517 C CA . PRO A 1 193 ? 7.991 0.067 2.716 1.00 92.06 193 PRO A CA 1
ATOM 1518 C C . PRO A 1 193 ? 9.178 0.871 2.164 1.00 92.06 193 PRO A C 1
ATOM 1520 O O . PRO A 1 193 ? 9.842 0.463 1.210 1.00 92.06 193 PRO A O 1
ATOM 1523 N N . ILE A 1 194 ? 9.480 2.008 2.795 1.00 86.38 194 ILE A N 1
ATOM 1524 C CA . ILE A 1 194 ? 10.637 2.857 2.512 1.00 86.38 194 ILE A CA 1
ATOM 1525 C C . ILE A 1 194 ? 11.944 2.064 2.640 1.00 86.38 194 ILE A C 1
ATOM 1527 O O . ILE A 1 194 ? 12.846 2.227 1.822 1.00 86.38 194 ILE A O 1
ATOM 1531 N N . GLY A 1 195 ? 12.064 1.192 3.645 1.00 86.06 195 GLY A N 1
ATOM 1532 C CA . GLY A 1 195 ? 13.275 0.396 3.865 1.00 86.06 195 GLY A CA 1
ATOM 1533 C C . GLY A 1 195 ? 13.680 -0.398 2.614 1.00 86.06 195 GLY A C 1
ATOM 1534 O O . GLY A 1 195 ? 14.740 -0.113 2.045 1.00 86.06 195 GLY A O 1
ATOM 1535 N N . PRO A 1 196 ? 12.826 -1.330 2.147 1.00 90.75 196 PRO A N 1
ATOM 1536 C CA . PRO A 1 196 ? 13.034 -2.082 0.910 1.00 90.75 196 PRO A CA 1
ATOM 1537 C C . PRO A 1 196 ? 13.268 -1.205 -0.319 1.00 90.75 196 PRO A C 1
ATOM 1539 O O . PRO A 1 196 ? 14.210 -1.473 -1.070 1.00 90.75 196 PRO A O 1
ATOM 1542 N N . LEU A 1 197 ? 12.510 -0.111 -0.470 1.00 91.56 197 LEU A N 1
ATOM 1543 C CA . LEU A 1 197 ? 12.636 0.794 -1.613 1.00 91.56 197 LEU A CA 1
ATOM 1544 C C . LEU A 1 197 ? 14.056 1.348 -1.767 1.00 91.56 197 LEU A C 1
ATOM 1546 O O . LEU A 1 197 ? 14.583 1.432 -2.879 1.00 91.56 197 LEU A O 1
ATOM 1550 N N . PHE A 1 198 ? 14.685 1.704 -0.645 1.00 89.38 198 PHE A N 1
ATOM 1551 C CA . PHE A 1 198 ? 16.028 2.282 -0.589 1.00 89.38 198 PHE A CA 1
ATOM 1552 C C . PHE A 1 198 ? 17.141 1.265 -0.357 1.00 89.38 198 PHE A C 1
ATOM 1554 O O . PHE A 1 198 ? 18.281 1.670 -0.101 1.00 89.38 198 PHE A O 1
ATOM 1561 N N . THR A 1 199 ? 16.850 -0.032 -0.478 1.00 89.06 199 THR A N 1
ATOM 1562 C CA . THR A 1 199 ? 17.878 -1.076 -0.473 1.00 89.06 199 THR A CA 1
ATOM 1563 C C . THR A 1 199 ? 19.001 -0.692 -1.430 1.00 89.06 199 THR A C 1
ATOM 1565 O O . THR A 1 199 ? 18.762 -0.337 -2.592 1.00 89.06 199 THR A O 1
ATOM 1568 N N . LYS A 1 200 ? 20.233 -0.694 -0.906 1.00 88.00 200 LYS A N 1
ATOM 1569 C CA . LYS A 1 200 ? 21.430 -0.373 -1.683 1.00 88.00 200 LYS A CA 1
ATOM 1570 C C . LYS A 1 200 ? 21.561 -1.400 -2.808 1.00 88.00 200 LYS A C 1
ATOM 1572 O O . LYS A 1 200 ? 21.465 -2.595 -2.560 1.00 88.00 200 LYS A O 1
ATOM 1577 N N . TYR A 1 201 ? 21.804 -0.911 -4.015 1.00 89.56 201 TYR A N 1
ATOM 1578 C CA . TYR A 1 201 ? 22.121 -1.724 -5.179 1.00 89.56 201 TYR A CA 1
ATOM 1579 C C . TYR A 1 201 ? 23.137 -0.960 -6.025 1.00 89.56 201 TYR A C 1
ATOM 1581 O O . TYR A 1 201 ? 22.836 0.145 -6.484 1.00 89.56 201 TYR A O 1
ATOM 1589 N N . MET A 1 202 ? 24.335 -1.522 -6.176 1.00 90.25 202 MET A N 1
ATOM 1590 C CA . MET A 1 202 ? 25.425 -0.968 -6.981 1.00 90.25 202 MET A CA 1
ATOM 1591 C C . MET A 1 202 ? 25.741 -1.946 -8.116 1.00 90.25 202 MET A C 1
ATOM 1593 O O . MET A 1 202 ? 26.412 -2.959 -7.899 1.00 90.25 202 MET A O 1
ATOM 1597 N N . PRO A 1 203 ? 25.250 -1.698 -9.341 1.00 87.44 203 PRO A N 1
ATOM 1598 C CA . PRO A 1 203 ? 25.469 -2.619 -10.451 1.00 87.44 203 PRO A CA 1
ATOM 1599 C C . PRO A 1 203 ? 26.949 -2.793 -10.828 1.00 87.44 203 PRO A C 1
ATOM 1601 O O . PRO A 1 203 ? 27.306 -3.801 -11.433 1.00 87.44 203 PRO A O 1
ATOM 1604 N N . GLU A 1 204 ? 27.803 -1.821 -10.519 1.00 90.75 204 GLU A N 1
ATOM 1605 C CA . GLU A 1 204 ? 29.258 -1.880 -10.681 1.00 90.75 204 GLU A CA 1
ATOM 1606 C C . GLU A 1 204 ? 29.939 -2.866 -9.721 1.00 90.75 204 GLU A C 1
ATOM 1608 O O . GLU A 1 204 ? 30.966 -3.444 -10.077 1.00 90.75 204 GLU A O 1
ATOM 1613 N N . ASP A 1 205 ? 29.335 -3.112 -8.555 1.00 91.06 205 ASP A N 1
ATOM 1614 C CA . ASP A 1 205 ? 29.827 -4.056 -7.547 1.00 91.06 205 ASP A CA 1
ATOM 1615 C C . ASP A 1 205 ? 29.340 -5.497 -7.827 1.00 91.06 205 ASP A C 1
ATOM 1617 O O . ASP A 1 205 ? 29.686 -6.427 -7.102 1.00 91.06 205 ASP A O 1
ATOM 1621 N N . ASN A 1 206 ? 28.579 -5.708 -8.913 1.00 88.69 206 ASN A N 1
ATOM 1622 C CA . ASN A 1 206 ? 27.850 -6.948 -9.217 1.00 88.69 206 ASN A CA 1
ATOM 1623 C C . ASN A 1 206 ? 26.893 -7.379 -8.092 1.00 88.69 206 ASN A C 1
ATOM 1625 O O . ASN A 1 206 ? 26.690 -8.577 -7.873 1.00 88.69 206 ASN A O 1
ATOM 1629 N N . ASP A 1 207 ? 26.295 -6.410 -7.394 1.00 92.00 207 ASP A N 1
ATOM 1630 C CA . ASP A 1 207 ? 25.242 -6.691 -6.421 1.00 92.00 207 ASP A CA 1
ATOM 1631 C C . ASP A 1 207 ? 24.090 -7.466 -7.096 1.00 92.00 207 ASP A C 1
ATOM 1633 O O . ASP A 1 207 ? 23.709 -7.147 -8.233 1.00 92.00 207 ASP A O 1
ATOM 1637 N N . PRO A 1 208 ? 23.494 -8.471 -6.424 1.00 92.81 208 PRO A N 1
ATOM 1638 C CA . PRO A 1 208 ? 22.271 -9.084 -6.917 1.00 92.81 208 PRO A CA 1
ATOM 1639 C C . PRO A 1 208 ? 21.144 -8.045 -6.929 1.00 92.81 208 PRO A C 1
ATOM 1641 O O . PRO A 1 208 ? 21.046 -7.202 -6.035 1.00 92.81 208 PRO A O 1
ATOM 1644 N N . ILE A 1 209 ? 20.279 -8.107 -7.944 1.00 93.31 209 ILE A N 1
ATOM 1645 C CA . ILE A 1 209 ? 19.087 -7.256 -7.996 1.00 93.31 209 ILE A CA 1
ATOM 1646 C C . ILE A 1 209 ? 18.196 -7.613 -6.791 1.00 93.31 209 ILE A C 1
ATOM 1648 O O . ILE A 1 209 ? 17.918 -8.801 -6.602 1.00 93.31 209 ILE A O 1
ATOM 1652 N N . PRO A 1 210 ? 17.752 -6.633 -5.979 1.00 94.56 210 PRO A N 1
ATOM 1653 C CA . PRO A 1 210 ? 16.852 -6.894 -4.861 1.00 94.56 210 PRO A CA 1
ATOM 1654 C C . PRO A 1 210 ? 15.560 -7.583 -5.311 1.00 94.56 210 PRO A C 1
ATOM 1656 O O . PRO A 1 210 ? 15.047 -7.304 -6.394 1.00 94.56 210 PRO A O 1
ATOM 1659 N N . GLU A 1 211 ? 15.024 -8.474 -4.476 1.00 95.25 211 GLU A N 1
ATOM 1660 C CA . GLU A 1 211 ? 13.747 -9.127 -4.781 1.00 95.25 211 GLU A CA 1
ATOM 1661 C C . GLU A 1 211 ? 12.586 -8.136 -4.730 1.00 95.25 211 GLU A C 1
ATOM 1663 O O . GLU A 1 211 ? 11.821 -8.079 -5.685 1.00 95.25 211 GLU A O 1
ATOM 1668 N N . ALA A 1 212 ? 12.494 -7.351 -3.651 1.00 96.19 212 ALA A N 1
ATOM 1669 C CA . ALA A 1 212 ? 11.516 -6.279 -3.496 1.00 96.19 212 ALA A CA 1
ATOM 1670 C C . ALA A 1 212 ? 11.860 -5.061 -4.364 1.00 96.19 212 ALA A C 1
ATOM 1672 O O . ALA A 1 212 ? 13.030 -4.823 -4.679 1.00 96.19 212 ALA A O 1
ATOM 1673 N N . LEU A 1 213 ? 10.843 -4.256 -4.691 1.00 96.25 213 LEU A N 1
ATOM 1674 C CA . LEU A 1 213 ? 10.984 -3.027 -5.471 1.00 96.25 213 LEU A CA 1
ATOM 1675 C C . LEU A 1 213 ? 12.121 -2.159 -4.916 1.00 96.25 213 LEU A C 1
ATOM 1677 O O . LEU A 1 213 ? 12.067 -1.710 -3.774 1.00 96.25 213 LEU A O 1
ATOM 1681 N N . SER A 1 214 ? 13.125 -1.882 -5.750 1.00 94.06 214 SER A N 1
ATOM 1682 C CA . SER A 1 214 ? 14.252 -1.015 -5.404 1.00 94.06 214 SER A CA 1
ATOM 1683 C C . SER A 1 214 ? 14.352 0.153 -6.371 1.00 94.06 214 SER A C 1
ATOM 1685 O O . SER A 1 214 ? 14.533 -0.034 -7.578 1.00 94.06 214 SER A O 1
ATOM 1687 N N . ARG A 1 215 ? 14.351 1.382 -5.841 1.00 92.38 215 ARG A N 1
ATOM 1688 C CA . ARG A 1 215 ? 14.559 2.574 -6.676 1.00 92.38 215 ARG A CA 1
ATOM 1689 C C . ARG A 1 215 ? 15.906 2.550 -7.395 1.00 92.38 215 ARG A C 1
ATOM 1691 O O . ARG A 1 215 ? 16.012 3.040 -8.512 1.00 92.38 215 ARG A O 1
ATOM 1698 N N . HIS A 1 216 ? 16.940 1.990 -6.762 1.00 92.12 216 HIS A N 1
ATOM 1699 C CA . HIS A 1 216 ? 18.290 1.970 -7.312 1.00 92.12 216 HIS A CA 1
ATOM 1700 C C . HIS A 1 216 ? 18.345 1.006 -8.496 1.00 92.12 216 HIS A C 1
ATOM 1702 O O . HIS A 1 216 ? 18.919 1.342 -9.529 1.00 92.12 216 HIS A O 1
ATOM 1708 N N . ALA A 1 217 ? 17.694 -0.157 -8.379 1.00 92.56 217 ALA A N 1
ATOM 1709 C CA . ALA A 1 217 ? 17.578 -1.104 -9.483 1.00 92.56 217 ALA A CA 1
ATOM 1710 C C . ALA A 1 217 ? 16.841 -0.483 -10.678 1.00 92.56 217 ALA A C 1
ATOM 1712 O O . ALA A 1 217 ? 17.332 -0.553 -11.808 1.00 92.56 217 ALA A O 1
ATOM 1713 N N . VAL A 1 218 ? 15.713 0.190 -10.428 1.00 92.81 218 VAL A N 1
ATOM 1714 C CA . VAL A 1 218 ? 14.919 0.834 -11.486 1.00 92.81 218 VAL A CA 1
ATOM 1715 C C . VAL A 1 218 ? 15.687 1.983 -12.146 1.00 92.81 218 VAL A C 1
ATOM 1717 O O . VAL A 1 218 ? 15.819 1.991 -13.363 1.00 92.81 218 VAL A O 1
ATOM 1720 N N . VAL A 1 219 ? 16.264 2.911 -11.379 1.00 90.06 219 VAL A N 1
ATOM 1721 C CA . VAL A 1 219 ? 16.939 4.103 -11.930 1.00 90.06 219 VAL A CA 1
ATOM 1722 C C . VAL A 1 219 ? 18.257 3.767 -12.632 1.00 90.06 219 VAL A C 1
ATOM 1724 O O . VAL A 1 219 ? 18.565 4.357 -13.666 1.00 90.06 219 VAL A O 1
ATOM 1727 N N . HIS A 1 220 ? 19.055 2.837 -12.097 1.00 88.31 220 HIS A N 1
ATOM 1728 C CA . HIS A 1 220 ? 20.391 2.565 -12.640 1.00 88.31 220 HIS A CA 1
ATOM 1729 C C . HIS A 1 220 ? 20.423 1.474 -13.713 1.00 88.31 220 HIS A C 1
ATOM 1731 O O . HIS A 1 220 ? 21.378 1.429 -14.493 1.00 88.31 220 HIS A O 1
ATOM 1737 N N . ARG A 1 221 ? 19.428 0.578 -13.763 1.00 85.56 221 ARG A N 1
ATOM 1738 C CA . ARG A 1 221 ? 19.417 -0.548 -14.715 1.00 85.56 221 ARG A CA 1
ATOM 1739 C C . ARG A 1 221 ? 18.073 -0.813 -15.388 1.00 85.56 221 ARG A C 1
ATOM 1741 O O . ARG A 1 221 ? 18.092 -1.318 -16.504 1.00 85.56 221 ARG A O 1
ATOM 1748 N N . MET A 1 222 ? 16.953 -0.498 -14.739 1.00 86.81 222 MET A N 1
ATOM 1749 C CA . MET A 1 222 ? 15.587 -0.799 -15.192 1.00 86.81 222 MET A CA 1
ATOM 1750 C C . MET A 1 222 ? 15.420 -2.215 -15.797 1.00 86.81 222 MET A C 1
ATOM 1752 O O . MET A 1 222 ? 14.998 -2.349 -16.948 1.00 86.81 222 MET A O 1
ATOM 1756 N N . PRO A 1 223 ? 15.760 -3.294 -15.062 1.00 88.06 223 PRO A N 1
ATOM 1757 C CA . PRO A 1 223 ? 15.513 -4.652 -15.541 1.00 88.06 223 PRO A CA 1
ATOM 1758 C C . PRO A 1 223 ? 13.998 -4.884 -15.608 1.00 88.06 223 PRO A C 1
ATOM 1760 O O . PRO A 1 223 ? 13.337 -4.755 -14.584 1.00 88.06 223 PRO A O 1
ATOM 1763 N N . LEU A 1 224 ? 13.426 -5.202 -16.774 1.00 88.56 224 LEU A N 1
ATOM 1764 C CA . LEU A 1 224 ? 11.966 -5.389 -16.916 1.00 88.56 224 LEU A CA 1
ATOM 1765 C C . LEU A 1 224 ? 11.450 -6.683 -16.263 1.00 88.56 224 LEU A C 1
ATOM 1767 O O . LEU A 1 224 ? 10.267 -6.807 -15.966 1.00 88.56 224 LEU A O 1
ATOM 1771 N N . ASP A 1 225 ? 12.333 -7.646 -16.017 1.00 87.56 225 ASP A N 1
ATOM 1772 C CA . ASP A 1 225 ? 12.061 -8.825 -15.194 1.00 87.56 225 ASP A CA 1
ATOM 1773 C C . ASP A 1 225 ? 11.934 -8.470 -13.703 1.00 87.56 225 ASP A C 1
ATOM 1775 O O . ASP A 1 225 ? 11.096 -9.042 -12.999 1.00 87.56 225 ASP A O 1
ATOM 1779 N N . HIS A 1 226 ? 12.716 -7.489 -13.237 1.00 89.69 226 HIS A N 1
ATOM 1780 C CA . HIS A 1 226 ? 12.543 -6.885 -11.919 1.00 89.69 226 HIS A CA 1
ATOM 1781 C C . HIS A 1 226 ? 11.340 -5.943 -11.909 1.00 89.69 226 HIS A C 1
ATOM 1783 O O . HIS A 1 226 ? 10.387 -6.209 -11.193 1.00 89.69 226 HIS A O 1
ATOM 1789 N N . PHE A 1 227 ? 11.329 -4.872 -12.700 1.00 94.56 227 PHE A N 1
ATOM 1790 C CA . PHE A 1 227 ? 10.266 -3.863 -12.722 1.00 94.56 227 PHE A CA 1
ATOM 1791 C C . PHE A 1 227 ? 9.056 -4.315 -13.558 1.00 94.56 227 PHE A C 1
ATOM 1793 O O . PHE A 1 227 ? 8.718 -3.733 -14.585 1.00 94.56 227 PHE A O 1
ATOM 1800 N N . ASN A 1 228 ? 8.449 -5.409 -13.103 1.00 95.75 228 ASN A N 1
ATOM 1801 C CA . ASN A 1 228 ? 7.253 -6.033 -13.657 1.00 95.75 228 ASN A CA 1
ATOM 1802 C C . ASN A 1 228 ? 5.960 -5.390 -13.115 1.00 95.75 228 ASN A C 1
ATOM 1804 O O . ASN A 1 228 ? 6.000 -4.507 -12.253 1.00 95.75 228 ASN A O 1
ATOM 1808 N N . ASP A 1 229 ? 4.810 -5.869 -13.591 1.00 98.06 229 ASP A N 1
ATOM 1809 C CA . ASP A 1 229 ? 3.480 -5.362 -13.230 1.00 98.06 229 ASP A CA 1
ATOM 1810 C C . ASP A 1 229 ? 3.240 -5.328 -11.714 1.00 98.06 229 ASP A C 1
ATOM 1812 O O . ASP A 1 229 ? 2.790 -4.315 -11.182 1.00 98.06 229 ASP A O 1
ATOM 1816 N N . GLY A 1 230 ? 3.625 -6.385 -10.990 1.00 98.12 230 GLY A N 1
ATOM 1817 C CA . GLY A 1 230 ? 3.486 -6.444 -9.534 1.00 98.12 230 GLY A CA 1
ATOM 1818 C C . GLY A 1 230 ? 4.267 -5.333 -8.828 1.00 98.12 230 GLY A C 1
ATOM 1819 O O . GLY A 1 230 ? 3.743 -4.685 -7.925 1.00 98.12 230 GLY A O 1
ATOM 1820 N N . HIS A 1 231 ? 5.495 -5.053 -9.266 1.00 98.38 231 HIS A N 1
ATOM 1821 C CA . HIS A 1 231 ? 6.279 -3.936 -8.735 1.00 98.38 231 HIS A CA 1
ATOM 1822 C C . HIS A 1 231 ? 5.740 -2.562 -9.140 1.00 98.38 231 HIS A C 1
ATOM 1824 O O . HIS A 1 231 ? 5.829 -1.622 -8.349 1.00 98.38 231 HIS A O 1
ATOM 1830 N N . CYS A 1 232 ? 5.148 -2.434 -10.326 1.00 98.50 232 CYS A N 1
ATOM 1831 C CA . CYS A 1 232 ? 4.463 -1.206 -10.722 1.00 98.50 232 CYS A CA 1
ATOM 1832 C C . CYS A 1 232 ? 3.253 -0.939 -9.816 1.00 98.50 232 CYS A C 1
ATOM 1834 O O . CYS A 1 232 ? 3.092 0.179 -9.332 1.00 98.50 232 CYS A O 1
ATOM 1836 N N . ILE A 1 233 ? 2.462 -1.972 -9.506 1.00 98.75 233 ILE A N 1
ATOM 1837 C CA . ILE A 1 233 ? 1.343 -1.887 -8.556 1.00 98.75 233 ILE A CA 1
ATOM 1838 C C . ILE A 1 233 ? 1.847 -1.470 -7.167 1.00 98.75 233 ILE A C 1
ATOM 1840 O O . ILE A 1 233 ? 1.282 -0.555 -6.570 1.00 98.75 233 ILE A O 1
ATOM 1844 N N . VAL A 1 234 ? 2.944 -2.063 -6.677 1.00 98.62 234 VAL A N 1
ATOM 1845 C CA . VAL A 1 234 ? 3.579 -1.666 -5.403 1.00 98.62 234 VAL A CA 1
ATOM 1846 C C . VAL A 1 234 ? 3.974 -0.186 -5.404 1.00 98.62 234 VAL A C 1
ATOM 1848 O O . VAL A 1 234 ? 3.689 0.514 -4.434 1.00 98.62 234 VAL A O 1
ATOM 1851 N N . ALA A 1 235 ? 4.592 0.310 -6.481 1.00 98.19 235 ALA A N 1
ATOM 1852 C CA . ALA A 1 235 ? 4.989 1.715 -6.589 1.00 98.19 235 ALA A CA 1
ATOM 1853 C C . ALA A 1 235 ? 3.779 2.663 -6.517 1.00 98.19 235 ALA A C 1
ATOM 1855 O O . ALA A 1 235 ? 3.810 3.657 -5.792 1.00 98.19 235 ALA A O 1
ATOM 1856 N N . ILE A 1 236 ? 2.691 2.334 -7.221 1.00 98.44 236 ILE A N 1
ATOM 1857 C CA . ILE A 1 236 ? 1.464 3.142 -7.221 1.00 98.44 236 ILE A CA 1
ATOM 1858 C C . ILE A 1 236 ? 0.788 3.112 -5.849 1.00 98.44 236 ILE A C 1
ATOM 1860 O O . ILE A 1 236 ? 0.454 4.167 -5.305 1.00 98.44 236 ILE A O 1
ATOM 1864 N N . MET A 1 237 ? 0.647 1.926 -5.250 1.00 98.31 237 MET A N 1
ATOM 1865 C CA . MET A 1 237 ? 0.128 1.779 -3.890 1.00 98.31 237 MET A CA 1
ATOM 1866 C C . MET A 1 237 ? 0.941 2.599 -2.888 1.00 98.31 237 MET A C 1
ATOM 1868 O O . MET A 1 237 ? 0.361 3.212 -1.997 1.00 98.31 237 MET A O 1
ATOM 1872 N N . LEU A 1 238 ? 2.269 2.642 -3.037 1.00 96.44 238 LEU A N 1
ATOM 1873 C CA . LEU A 1 238 ? 3.140 3.371 -2.121 1.00 96.44 238 LEU A CA 1
ATOM 1874 C C . LEU A 1 238 ? 2.901 4.874 -2.228 1.00 96.44 238 LEU A C 1
ATOM 1876 O O . LEU A 1 238 ? 2.754 5.537 -1.206 1.00 96.44 238 LEU A O 1
ATOM 1880 N N . MET A 1 239 ? 2.818 5.410 -3.446 1.00 95.00 239 MET A N 1
ATOM 1881 C CA . MET A 1 239 ? 2.499 6.821 -3.658 1.00 95.00 239 MET A CA 1
ATOM 1882 C C . MET A 1 239 ? 1.153 7.193 -3.025 1.00 95.00 239 MET A C 1
ATOM 1884 O O . MET A 1 239 ? 1.084 8.175 -2.290 1.00 95.00 239 MET A O 1
ATOM 1888 N N . VAL A 1 240 ? 0.103 6.401 -3.263 1.00 94.50 240 VAL A N 1
ATOM 1889 C CA . VAL A 1 240 ? -1.239 6.671 -2.716 1.00 94.50 240 VAL A CA 1
ATOM 1890 C C . VAL A 1 240 ? -1.252 6.568 -1.191 1.00 94.50 240 VAL A C 1
ATOM 1892 O O . VAL A 1 240 ? -1.766 7.460 -0.523 1.00 94.50 240 VAL A O 1
ATOM 1895 N N . SER A 1 241 ? -0.633 5.525 -0.635 1.00 93.38 241 SER A N 1
ATOM 1896 C CA . SER A 1 241 ? -0.533 5.317 0.812 1.00 93.38 241 SER A CA 1
ATOM 1897 C C . SER A 1 241 ? 0.181 6.482 1.508 1.00 93.38 241 SER A C 1
ATOM 1899 O O . SER A 1 241 ? -0.310 6.991 2.513 1.00 93.38 241 SER A O 1
ATOM 1901 N N . LEU A 1 242 ? 1.289 6.973 0.936 1.00 89.50 242 LEU A N 1
ATOM 1902 C CA . LEU A 1 242 ? 2.018 8.136 1.455 1.00 89.50 242 LEU A CA 1
ATOM 1903 C C . LEU A 1 242 ? 1.210 9.434 1.340 1.00 89.50 242 LEU A C 1
ATOM 1905 O O . LEU A 1 242 ? 1.190 10.212 2.290 1.00 89.50 242 LEU A O 1
ATOM 1909 N N . LEU A 1 243 ? 0.530 9.666 0.212 1.00 89.50 243 LEU A N 1
ATOM 1910 C CA . LEU A 1 243 ? -0.335 10.839 0.039 1.00 89.50 243 LEU A CA 1
ATOM 1911 C C . LEU A 1 243 ? -1.446 10.872 1.089 1.00 89.50 243 LEU A C 1
ATOM 1913 O O . LEU A 1 243 ? -1.651 11.893 1.745 1.00 89.50 243 LEU A O 1
ATOM 1917 N N . ARG A 1 244 ? -2.145 9.751 1.270 1.00 88.06 244 ARG A N 1
ATOM 1918 C CA . ARG A 1 244 ? -3.240 9.660 2.233 1.00 88.06 244 ARG A CA 1
ATOM 1919 C C . ARG A 1 244 ? -2.743 9.822 3.670 1.00 88.06 244 ARG A C 1
ATOM 1921 O O . ARG A 1 244 ? -3.340 10.572 4.435 1.00 88.06 244 ARG A O 1
ATOM 1928 N N . GLU A 1 245 ? -1.617 9.197 4.007 1.00 86.25 245 GLU A N 1
ATOM 1929 C CA . GLU A 1 245 ? -0.976 9.318 5.321 1.00 86.25 245 GLU A CA 1
ATOM 1930 C C . GLU A 1 245 ? -0.556 10.763 5.638 1.00 86.25 245 GLU A C 1
ATOM 1932 O O . GLU A 1 245 ? -0.755 11.250 6.750 1.00 86.25 245 GLU A O 1
ATOM 1937 N N . MET A 1 246 ? 0.011 11.474 4.664 1.00 81.50 246 MET A N 1
ATOM 1938 C CA . MET A 1 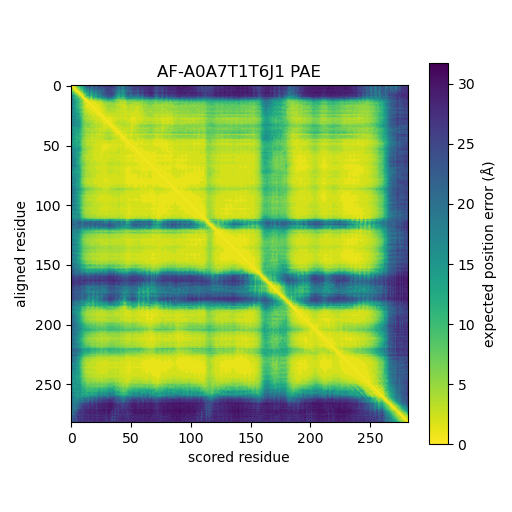246 ? 0.368 12.884 4.820 1.00 81.50 246 MET A CA 1
ATOM 1939 C C . MET A 1 246 ? -0.865 13.775 5.003 1.00 81.50 246 MET A C 1
ATOM 1941 O O . MET A 1 246 ? -0.798 14.723 5.786 1.00 81.50 246 MET A O 1
ATOM 1945 N N . GLU A 1 247 ? -1.974 13.488 4.311 1.00 83.31 247 GLU A N 1
ATOM 1946 C CA . GLU A 1 247 ? -3.227 14.225 4.521 1.00 83.31 247 GLU A CA 1
ATOM 1947 C C . GLU A 1 247 ? -3.734 14.025 5.941 1.00 83.31 247 GLU A C 1
ATOM 1949 O O . GLU A 1 247 ? -3.978 14.998 6.649 1.00 83.31 247 GLU A O 1
ATOM 1954 N N . GLU A 1 248 ? -3.792 12.772 6.390 1.00 81.50 248 GLU A N 1
ATOM 1955 C CA . GLU A 1 248 ? -4.260 12.432 7.730 1.00 81.50 248 GLU A CA 1
ATOM 1956 C C . GLU A 1 248 ? -3.450 13.172 8.809 1.00 81.50 248 GLU A C 1
ATOM 1958 O O . GLU A 1 248 ? -4.013 13.792 9.715 1.00 81.50 248 GLU A O 1
ATOM 1963 N N . ARG A 1 249 ? -2.120 13.228 8.663 1.00 78.31 249 ARG A N 1
ATOM 1964 C CA . ARG A 1 249 ? -1.240 13.979 9.576 1.00 78.31 249 ARG A CA 1
ATOM 1965 C C . ARG A 1 249 ? -1.492 15.486 9.547 1.00 78.31 249 ARG A C 1
ATOM 1967 O O . ARG A 1 249 ? -1.438 16.130 10.597 1.00 78.31 249 ARG A O 1
ATOM 1974 N N . ARG A 1 250 ? -1.756 16.067 8.371 1.00 76.31 250 ARG A N 1
ATOM 1975 C CA . ARG A 1 250 ? -2.065 17.500 8.229 1.00 76.31 250 ARG A CA 1
ATOM 1976 C C . ARG A 1 250 ? -3.395 17.846 8.882 1.00 76.31 250 ARG A C 1
ATOM 1978 O O . ARG A 1 250 ? -3.437 18.790 9.671 1.00 76.31 250 ARG A O 1
ATOM 1985 N N . THR A 1 251 ? -4.444 17.072 8.611 1.00 76.81 251 THR A N 1
ATOM 1986 C CA . THR A 1 251 ? -5.764 17.257 9.227 1.00 76.81 251 THR A CA 1
ATOM 1987 C C . THR A 1 251 ? -5.663 17.170 10.750 1.00 76.81 251 THR A C 1
ATOM 1989 O O . THR A 1 251 ? -6.165 18.046 11.456 1.00 76.81 251 THR A O 1
ATOM 1992 N N . GLN A 1 252 ? -4.934 16.180 11.275 1.00 71.56 252 GLN A N 1
ATOM 1993 C CA . GLN A 1 252 ? -4.701 16.046 12.716 1.00 71.56 252 GLN A CA 1
ATOM 1994 C C . GLN A 1 252 ? -3.955 17.252 13.310 1.00 71.56 252 GLN A C 1
ATOM 1996 O O . GLN A 1 252 ? -4.332 17.740 14.378 1.00 71.56 252 GLN A O 1
ATOM 2001 N N . ALA A 1 253 ? -2.922 17.764 12.632 1.00 70.38 253 ALA A N 1
ATOM 2002 C CA . ALA A 1 253 ? -2.168 18.932 13.087 1.00 70.38 253 ALA A CA 1
ATOM 2003 C C . ALA A 1 253 ? -3.014 20.218 13.088 1.00 70.38 253 ALA A C 1
ATOM 2005 O O . ALA A 1 253 ? -2.968 20.980 14.055 1.00 70.38 253 ALA A O 1
ATOM 2006 N N . GLN A 1 254 ? -3.819 20.442 12.044 1.00 70.38 254 GLN A N 1
ATOM 2007 C CA . GLN A 1 254 ? -4.740 21.582 11.959 1.00 70.38 254 GLN A CA 1
ATOM 2008 C C . GLN A 1 254 ? -5.778 21.549 13.084 1.00 70.38 254 GLN A C 1
ATOM 2010 O O . GLN A 1 254 ? -5.982 22.552 13.767 1.00 70.38 254 GLN A O 1
ATOM 2015 N N . VAL A 1 255 ? -6.387 20.385 13.328 1.00 67.25 255 VAL A N 1
ATOM 2016 C CA . VAL A 1 255 ? -7.354 20.199 14.419 1.00 67.25 255 VAL A CA 1
ATOM 2017 C C . VAL A 1 255 ? -6.703 20.434 15.783 1.00 67.25 255 VAL A C 1
ATOM 2019 O O . VAL A 1 255 ? -7.284 21.130 16.613 1.00 67.25 255 VAL A O 1
ATOM 2022 N N . SER A 1 256 ? -5.487 19.925 16.006 1.00 64.75 256 SER A N 1
ATOM 2023 C CA . SER A 1 256 ? -4.743 20.177 17.249 1.00 64.75 256 SER A CA 1
ATOM 2024 C C . SER A 1 256 ? -4.491 21.672 17.468 1.00 64.75 256 SER A C 1
ATOM 2026 O O . SER A 1 256 ? -4.722 22.164 18.567 1.00 64.75 256 SER A O 1
ATOM 2028 N N . SER A 1 257 ? -4.089 22.405 16.423 1.00 65.56 257 SER A N 1
ATOM 2029 C CA . SER A 1 257 ? -3.867 23.858 16.494 1.00 65.56 257 SER A CA 1
ATOM 2030 C C . SER A 1 257 ? -5.146 24.621 16.844 1.00 65.56 257 SER A C 1
ATOM 2032 O O . SER A 1 257 ? -5.120 25.514 17.684 1.00 65.56 257 SER A O 1
ATOM 2034 N N . LEU A 1 258 ? -6.285 24.254 16.246 1.00 64.62 258 LEU A N 1
ATOM 2035 C CA . LEU A 1 258 ? -7.580 24.890 16.523 1.00 64.62 258 LEU A CA 1
ATOM 2036 C C . LEU A 1 258 ? -8.062 24.649 17.960 1.00 64.62 258 LEU A C 1
ATOM 2038 O O . LEU A 1 258 ? -8.687 25.528 18.557 1.00 64.62 258 LEU A O 1
ATOM 2042 N N . ILE A 1 259 ? -7.776 23.468 18.515 1.00 64.81 259 ILE A N 1
ATOM 2043 C CA . ILE A 1 259 ? -8.063 23.141 19.917 1.00 64.81 259 ILE A CA 1
ATOM 2044 C C . ILE A 1 259 ? -7.170 23.968 20.848 1.00 64.81 259 ILE A C 1
ATOM 2046 O O . ILE A 1 259 ? -7.685 24.582 21.783 1.00 64.81 259 ILE A O 1
ATOM 2050 N N . ASP A 1 260 ? -5.866 24.031 20.575 1.00 63.88 260 ASP A N 1
ATOM 2051 C CA . ASP A 1 260 ? -4.906 24.794 21.384 1.00 63.88 260 ASP A CA 1
ATOM 2052 C C . ASP A 1 260 ? -5.197 26.308 21.360 1.00 63.88 260 ASP A C 1
ATOM 2054 O O . ASP A 1 260 ? -4.981 27.004 22.354 1.00 63.88 260 ASP A O 1
ATOM 2058 N N . GLU A 1 261 ? -5.748 26.818 20.255 1.00 70.62 261 GLU A N 1
ATOM 2059 C CA . GLU A 1 261 ? -6.194 28.210 20.105 1.00 70.62 261 GLU A CA 1
ATOM 2060 C C . GLU A 1 261 ? -7.587 28.488 20.700 1.00 70.62 261 GLU A C 1
ATOM 2062 O O . GLU A 1 261 ? -8.028 29.637 20.713 1.00 70.62 261 GLU A O 1
ATOM 2067 N N . GLY A 1 262 ? -8.295 27.467 21.198 1.00 53.59 262 GLY A N 1
ATOM 2068 C CA . GLY A 1 262 ? -9.645 27.612 21.751 1.00 53.59 262 GLY A CA 1
ATOM 2069 C C . GLY A 1 262 ? -10.724 27.941 20.712 1.00 53.59 262 GLY A C 1
ATOM 2070 O O . GLY A 1 262 ? -11.798 28.399 21.089 1.00 53.59 262 GLY A O 1
ATOM 2071 N N . ARG A 1 263 ? -10.458 27.709 19.420 1.00 55.03 263 ARG A N 1
ATOM 2072 C CA . ARG A 1 263 ? -11.360 28.021 18.289 1.00 55.03 263 ARG A CA 1
ATOM 2073 C C . ARG A 1 263 ? -12.162 26.816 17.796 1.00 55.03 263 ARG A C 1
ATOM 2075 O O . ARG A 1 263 ? -12.913 26.914 16.826 1.00 55.03 263 ARG A O 1
ATOM 2082 N N . TYR A 1 264 ? -12.004 25.662 18.442 1.00 41.81 264 TYR A N 1
ATOM 2083 C CA . TYR A 1 264 ? -12.729 24.447 18.086 1.00 41.81 264 TYR A CA 1
ATOM 2084 C C . TYR A 1 264 ? -14.226 24.601 18.414 1.00 41.81 264 TYR A C 1
ATOM 2086 O O . TYR A 1 264 ? -14.644 24.414 19.556 1.00 41.81 264 TYR A O 1
ATOM 2094 N N . GLY A 1 265 ? -15.017 24.977 17.404 1.00 52.53 265 GLY A N 1
ATOM 2095 C CA . GLY A 1 265 ? -16.470 25.169 17.494 1.00 52.53 265 GLY A CA 1
ATOM 2096 C C . GLY A 1 265 ? -17.001 26.524 17.007 1.00 52.53 265 GLY A C 1
ATOM 2097 O O . GLY A 1 265 ? -18.216 26.659 16.912 1.00 52.53 265 GLY A O 1
ATOM 2098 N N . GLU A 1 266 ? -16.145 27.501 16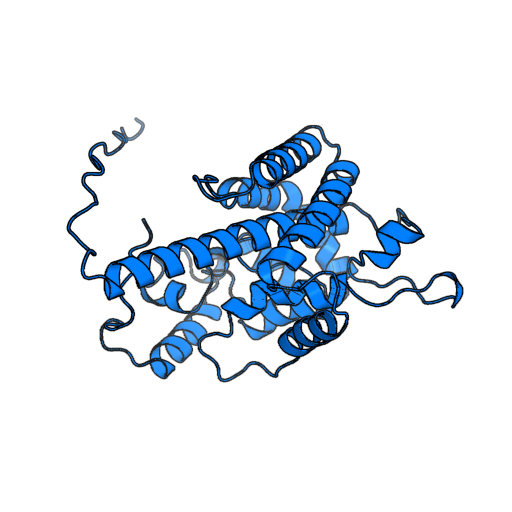.677 1.00 43.97 266 GLU A N 1
ATOM 2099 C CA . GLU A 1 266 ? -16.593 28.851 16.266 1.00 43.97 266 GLU A CA 1
ATOM 2100 C C . GLU A 1 266 ? -16.476 29.140 14.753 1.00 43.97 266 GLU A C 1
ATOM 2102 O O . GLU A 1 266 ? -17.105 30.080 14.283 1.00 43.97 266 GLU A O 1
ATOM 2107 N N . ASP A 1 267 ? -15.750 28.325 13.972 1.00 40.66 267 ASP A N 1
ATOM 2108 C CA . ASP A 1 267 ? -15.425 28.627 12.559 1.00 40.66 267 ASP A CA 1
ATOM 2109 C C . ASP A 1 267 ? -15.852 27.551 11.534 1.00 40.66 267 ASP A C 1
ATOM 2111 O O . ASP A 1 267 ? -15.341 27.515 10.415 1.00 40.66 267 ASP A O 1
ATOM 2115 N N . LEU A 1 268 ? -16.799 26.668 11.866 1.00 42.62 268 LEU A N 1
ATOM 2116 C CA . LEU A 1 268 ? -17.361 25.713 10.897 1.00 42.62 268 LEU A CA 1
ATOM 2117 C C . LEU A 1 268 ? -18.846 25.984 10.626 1.00 42.62 268 LEU A C 1
ATOM 2119 O O . LEU A 1 268 ? -19.681 25.102 10.798 1.00 42.62 268 LEU A O 1
ATOM 2123 N N . ASP A 1 269 ? -19.159 27.176 10.110 1.00 33.66 269 ASP A N 1
ATOM 2124 C CA . ASP A 1 269 ? -20.328 27.371 9.236 1.00 33.66 269 ASP A CA 1
ATOM 2125 C C . ASP A 1 269 ? -20.026 26.727 7.870 1.00 33.66 269 ASP A C 1
ATOM 2127 O O . ASP A 1 269 ? -19.856 27.385 6.843 1.00 33.66 269 ASP A O 1
ATOM 2131 N N . VAL A 1 270 ? -19.885 25.403 7.865 1.00 38.69 270 VAL A N 1
ATOM 2132 C CA . VAL A 1 270 ? -19.970 24.609 6.642 1.00 38.69 270 VAL A CA 1
ATOM 2133 C C . VAL A 1 270 ? -21.398 24.088 6.612 1.00 38.69 270 VAL A C 1
ATOM 2135 O O . VAL A 1 270 ? -21.817 23.362 7.510 1.00 38.69 270 VAL A O 1
ATOM 2138 N N . GLU A 1 271 ? -22.164 24.528 5.619 1.00 28.97 271 GLU A N 1
ATOM 2139 C CA . GLU A 1 271 ? -23.545 24.113 5.374 1.00 28.97 271 GLU A CA 1
ATOM 2140 C C . GLU A 1 271 ? -23.573 22.600 5.075 1.00 28.97 271 GLU A C 1
ATOM 2142 O O . GLU A 1 271 ? -23.452 22.162 3.933 1.00 28.97 271 GLU A O 1
ATOM 2147 N N . TRP A 1 272 ? -23.666 21.782 6.125 1.00 37.03 272 TRP A N 1
ATOM 2148 C CA . TRP A 1 272 ? -23.791 20.327 6.048 1.00 37.03 272 TRP A CA 1
ATOM 2149 C C . TRP A 1 272 ? -25.266 19.923 6.027 1.00 37.03 272 TRP A C 1
ATOM 2151 O O . TRP A 1 272 ? -25.733 19.253 6.938 1.00 37.03 272 TRP A O 1
ATOM 2161 N N . ASP A 1 273 ? -25.992 20.315 4.982 1.00 38.50 273 ASP A N 1
ATOM 2162 C CA . ASP A 1 273 ? -27.329 19.785 4.705 1.00 38.50 273 ASP A CA 1
ATOM 2163 C C . ASP A 1 273 ? -27.450 19.404 3.227 1.00 38.50 273 ASP A C 1
ATOM 2165 O O . ASP A 1 273 ? -27.632 20.250 2.350 1.00 38.50 273 ASP A O 1
ATOM 2169 N N . ARG A 1 274 ? -27.338 18.096 2.973 1.00 30.52 274 ARG A N 1
ATOM 2170 C CA . ARG A 1 274 ? -28.078 17.323 1.960 1.00 30.52 274 ARG A CA 1
ATOM 2171 C C . ARG A 1 274 ? -27.691 15.854 2.107 1.00 30.52 274 ARG A C 1
ATOM 2173 O O . ARG A 1 274 ? -26.679 15.404 1.573 1.00 30.52 274 ARG A O 1
ATOM 2180 N N . GLU A 1 275 ? -28.509 15.106 2.840 1.00 33.34 275 GLU A N 1
ATOM 2181 C CA . GLU A 1 275 ? -28.598 13.662 2.632 1.00 33.34 275 GLU A CA 1
ATOM 2182 C C . GLU A 1 275 ? -28.910 13.413 1.142 1.00 33.34 275 GLU A C 1
ATOM 2184 O O . GLU A 1 275 ? -29.779 14.092 0.584 1.00 33.34 275 GLU A O 1
ATOM 2189 N N . PRO A 1 276 ? -28.211 12.500 0.451 1.00 35.84 276 PRO A N 1
ATOM 2190 C CA . PRO A 1 276 ? -28.672 12.045 -0.848 1.00 35.84 276 PRO A CA 1
ATOM 2191 C C . PRO A 1 276 ? -29.921 11.185 -0.633 1.00 35.84 276 PRO A C 1
ATOM 2193 O O . PRO A 1 276 ? -29.847 10.152 0.033 1.00 35.84 276 PRO A O 1
ATOM 2196 N N . ASP A 1 277 ? -31.051 11.615 -1.203 1.00 35.94 277 ASP A N 1
ATOM 2197 C CA . ASP A 1 277 ? -32.267 10.806 -1.333 1.00 35.94 277 ASP A CA 1
ATOM 2198 C C . ASP A 1 277 ? -31.896 9.448 -1.946 1.00 35.94 277 ASP A C 1
ATOM 2200 O O . ASP A 1 277 ? -31.572 9.335 -3.132 1.00 35.94 277 ASP A O 1
ATOM 2204 N N . PHE A 1 278 ? -31.901 8.413 -1.112 1.00 32.72 278 PHE A N 1
ATOM 2205 C CA . PHE A 1 278 ? -31.723 7.034 -1.532 1.00 32.72 278 PHE A CA 1
ATOM 2206 C C . PHE A 1 278 ? -33.114 6.432 -1.718 1.00 32.72 278 PHE A C 1
ATOM 2208 O O . PHE A 1 278 ? -33.691 5.884 -0.779 1.00 32.72 278 PHE A O 1
ATOM 2215 N N . ASP A 1 279 ? -33.667 6.561 -2.923 1.00 37.81 279 ASP A N 1
ATOM 2216 C CA . ASP A 1 279 ? -34.864 5.810 -3.297 1.00 37.81 279 ASP A CA 1
ATOM 2217 C C . ASP A 1 279 ? -34.492 4.318 -3.422 1.00 37.81 279 ASP A C 1
ATOM 2219 O O . ASP A 1 279 ? -33.590 3.968 -4.195 1.00 37.81 279 ASP A O 1
ATOM 2223 N N . PRO A 1 280 ? -35.135 3.412 -2.663 1.00 32.47 280 PRO A N 1
ATOM 2224 C CA . PRO A 1 280 ? -34.917 1.983 -2.822 1.00 32.47 280 PRO A CA 1
ATOM 2225 C C . PRO A 1 280 ? -35.521 1.492 -4.152 1.00 32.47 280 PRO A C 1
ATOM 2227 O O . PRO A 1 280 ? -36.588 1.961 -4.548 1.00 32.47 280 PRO A O 1
ATOM 2230 N N . PRO A 1 281 ? -34.870 0.542 -4.848 1.00 49.56 281 PRO A N 1
ATOM 2231 C CA . PRO A 1 281 ? -35.371 0.022 -6.117 1.00 49.56 281 PRO A CA 1
ATOM 2232 C C . PRO A 1 281 ? -36.598 -0.886 -5.924 1.00 49.56 281 PRO A C 1
ATOM 2234 O O . PRO A 1 281 ? -36.622 -1.700 -4.997 1.00 49.56 281 PRO A O 1
ATOM 2237 N N . ASP A 1 282 ? -37.566 -0.744 -6.838 1.00 52.53 282 ASP A N 1
ATOM 2238 C CA . ASP A 1 282 ? -38.722 -1.638 -7.042 1.00 52.53 282 ASP A CA 1
ATOM 2239 C C . ASP A 1 282 ? -38.318 -3.069 -7.455 1.00 52.53 282 ASP A C 1
ATOM 2241 O O . ASP A 1 282 ? -37.366 -3.225 -8.262 1.00 52.53 282 ASP A O 1
#

Solvent-accessible surface area (backbone atoms only — not comparable to full-atom values): 16205 Å² total; per-residue (Å²): 140,80,84,82,69,65,96,86,60,63,88,84,52,51,74,68,52,48,55,55,54,40,58,60,50,23,60,36,31,34,92,79,74,46,88,72,87,77,62,83,70,43,62,79,55,40,54,75,28,51,62,40,19,40,48,43,70,69,57,51,41,44,40,8,48,76,43,28,34,49,53,37,68,26,42,42,18,70,56,51,28,49,47,71,72,37,61,87,53,62,68,46,40,33,49,49,49,54,77,37,41,69,62,36,55,54,38,46,60,70,47,50,66,84,83,54,97,85,60,63,68,63,58,59,52,48,53,51,49,26,53,49,30,41,73,75,67,34,43,67,60,13,15,55,50,17,44,56,49,33,55,53,52,48,40,60,75,64,71,43,58,92,89,48,80,70,50,59,57,48,58,48,52,63,59,63,61,89,85,86,85,62,78,71,45,52,76,46,41,61,57,16,21,54,47,31,28,65,42,87,55,48,76,90,76,66,49,72,80,68,89,36,57,30,56,40,47,47,75,76,67,52,48,62,86,68,66,30,70,34,42,20,51,35,26,39,45,38,27,38,30,46,52,35,52,53,47,53,53,49,55,52,51,53,52,50,50,32,52,77,70,71,49,72,85,79,79,74,92,64,90,85,80,75,82,78,86,76,79,80,84,131

Foldseek 3Di:
DQPPDPPPCLVPDDLVRLVVVLQVQLQAACVPPNDDDDDSSNVLQAAPQSGNLSHGPVLLLCCCAVFLFQDHQDDHSVLSNCLSPFDPQSVRNLVSCVVCVVSRLVSLVVLQDPDDPPDDPVLVVLLVVLSVCVVVVNLLVSLVSLLVLLVVLVCVVQVPPPPDPVSLVVLLVLLPDDADDDSCRNLNSLSNSVNQQPPDDDVVVVDDDDQHHYPCCCVVPNDCVRSDNSSSSRSSSSSSSSNSSVVVVVVVVVCVVCVVVVNVPPPPPPPPDDDPPDDDDD

pLDDT: mean 79.58, std 20.9, range [23.78, 98.81]

Radius of gyration: 19.82 Å; Cα contacts (8 Å, |Δi|>4): 338; chains: 1; bounding box: 68×47×50 Å

Sequence (282 aa):
MTHLIPKGSYGGLTAAELVETAKQWDLYDASVEGWRARPPSYTEVRYDNWWGSGATLRQLHGLAKDHGIPVAWVPPADVLRELVKADDAHRAKLAVLTAAEERIRTSCRYEIPELHAGWSEDYAVTVRHVMAAWDDGHLLAAGCLALAGSEDLMLETAEVDRKRSKSYKRLQQAAVRDLEESLWLHEQVALTPIGPLFTKYMPEDNDPIPEALSRHAVVHRMPLDHFNDGHCIVAIMLMVSLLREMEERRTQAQVSSLIDEGRYGEDLDVEWDREPDFDPPD